Protein AF-A0A8I2FQH2-F1 (afdb_monomer)

Foldseek 3Di:
DDDDDPDDDDDDDDDDDPDPCLVVLLVVLVVVCVVCLVLLLVLLLVLLVVVPQQDDDDVCPVVSNVSSVVLSVVLVCVCPPPSRVLVVPDPPPDPVSVSSSVSSNVSSVVVCCVVQNDQCLCVLLVVVPPLSNLCCVVCVNNVDDLVVSVVVCCVPVVDPDDSVVSVVSNDRSRDPRPDDPPPPPDDDDPDPDDDDDDDDDDDDDDPPPDPPPDDDPVVVVVVVVLVVVVCVLLVVLLVPDDPLLNVLCCQQPPPDPPDDRDDLVVVCVVVVHDSVVSVVSVVVSVVSSQVSCVVVVHDPVSVD

Sequence (304 aa):
MKMDQKIITLTPGKVGGAKRKEGEETTVYREMINEHFALIERQCFRAVKRQLKGHSKLDTLVNIENEALELSNLVLDTLQRDNYHVLRQFKGNAKLSTYITTIVARQAVDMVRKKLGRSREKERAQKYGKTGMLIYERVIQQGRPVSDVFQELKSREGISESLEEFETITRKIKGKKNNPPSSLEVEANPVVKEGISLKVDGNEKEEVVIPDTHSDPQELLIEEQRKQRLGEVVGEAIAQLSGEERMILRMRFPADEEEKPRKVEQISKLLGISLKATYKRIDRLLKKCRRLLEHKGVNIDELL

Mean predicted aligned error: 20.84 Å

Solvent-accessible surface area (backbone atoms only — not comparable to full-atom values): 18595 Å² total; per-residue (Å²): 139,84,82,82,80,81,80,82,81,84,73,93,76,78,92,84,74,94,77,77,55,64,66,59,53,53,50,51,53,51,51,57,47,61,76,41,40,74,55,49,49,55,48,25,39,51,46,44,52,61,73,50,60,61,64,70,90,70,75,41,57,65,50,38,51,52,53,16,51,54,46,36,51,54,46,51,50,55,45,53,41,79,83,27,46,62,64,70,67,59,83,70,90,58,59,66,70,59,54,51,49,53,51,46,52,52,50,48,51,51,51,49,34,69,74,75,41,81,81,54,39,68,64,46,12,53,74,53,44,71,65,26,43,51,47,41,51,47,36,65,49,62,53,41,60,66,69,62,53,48,54,50,40,46,74,74,69,64,59,89,73,51,73,68,54,54,50,50,50,53,50,60,28,71,44,85,76,87,62,78,81,65,98,73,85,79,87,91,75,94,70,85,74,80,80,84,84,77,89,74,89,87,78,98,71,88,78,78,79,69,80,83,80,67,76,53,73,69,56,55,50,50,51,51,53,50,52,50,55,49,49,50,55,50,51,55,48,52,65,74,43,53,74,67,55,45,50,54,45,43,45,50,54,43,89,50,90,86,52,76,58,49,53,66,67,58,52,12,62,76,69,75,48,54,57,70,55,40,55,54,49,51,53,53,46,54,55,48,53,50,53,47,37,50,75,70,73,46,57,74,83,80,78,112

Structure (mmCIF, N/CA/C/O backbone):
data_AF-A0A8I2FQH2-F1
#
_entry.id   AF-A0A8I2FQH2-F1
#
loop_
_atom_site.group_PDB
_atom_site.id
_atom_site.type_symbol
_atom_site.label_atom_id
_atom_site.label_alt_id
_atom_site.label_comp_id
_atom_site.label_asym_id
_atom_site.label_entity_id
_atom_site.label_seq_id
_atom_site.pdbx_PDB_ins_code
_atom_site.Cartn_x
_atom_site.Cartn_y
_atom_site.Cartn_z
_atom_site.occupancy
_atom_site.B_iso_or_equiv
_atom_site.auth_seq_id
_atom_site.auth_comp_id
_atom_site.auth_asym_id
_atom_site.auth_atom_id
_atom_site.pdbx_PDB_model_num
ATOM 1 N N . MET A 1 1 ? 3.384 22.279 -31.388 1.00 37.22 1 MET A N 1
ATOM 2 C CA . MET A 1 1 ? 3.594 20.862 -31.757 1.00 37.22 1 MET A CA 1
ATOM 3 C C . MET A 1 1 ? 2.374 20.070 -31.317 1.00 37.22 1 MET A C 1
ATOM 5 O O . MET A 1 1 ? 2.206 19.841 -30.128 1.00 37.22 1 MET A O 1
ATOM 9 N N . LYS A 1 2 ? 1.459 19.782 -32.248 1.00 31.11 2 LYS A N 1
ATOM 10 C CA . LYS A 1 2 ? 0.246 18.994 -31.993 1.00 31.11 2 LYS A CA 1
ATOM 11 C C . LYS A 1 2 ? 0.607 17.522 -32.210 1.00 31.11 2 LYS A C 1
ATOM 13 O O . LYS A 1 2 ? 1.128 17.193 -33.266 1.00 31.11 2 LYS A O 1
ATOM 18 N N . MET A 1 3 ? 0.413 16.686 -31.192 1.00 33.62 3 MET A N 1
ATOM 19 C CA . MET A 1 3 ? 0.564 15.235 -31.313 1.00 33.62 3 MET A CA 1
ATOM 20 C C . MET A 1 3 ? -0.706 14.663 -31.941 1.00 33.62 3 MET A C 1
ATOM 22 O O . MET A 1 3 ? -1.789 14.781 -31.364 1.00 33.62 3 MET A O 1
ATOM 26 N N . ASP A 1 4 ? -0.548 14.066 -33.118 1.00 33.34 4 ASP A N 1
ATOM 27 C CA . ASP A 1 4 ? -1.578 13.317 -33.826 1.00 33.34 4 ASP A CA 1
ATOM 28 C C . ASP A 1 4 ? -1.997 12.085 -33.016 1.00 33.34 4 ASP A C 1
ATOM 30 O O . ASP A 1 4 ? -1.225 11.147 -32.815 1.00 33.34 4 ASP A O 1
ATOM 34 N N . GLN A 1 5 ? -3.246 12.079 -32.551 1.00 38.34 5 GLN A N 1
ATOM 35 C CA . GLN A 1 5 ? -3.886 10.886 -32.008 1.00 38.34 5 GLN A CA 1
ATOM 36 C C . GLN A 1 5 ? -4.425 10.060 -33.177 1.00 38.34 5 GLN A C 1
ATOM 38 O O . GLN A 1 5 ? -5.467 10.378 -33.751 1.00 38.34 5 GLN A O 1
ATOM 43 N N . LYS A 1 6 ? -3.705 8.992 -33.537 1.00 38.22 6 LYS A N 1
ATOM 44 C CA . LYS A 1 6 ? -4.179 7.963 -34.470 1.00 38.22 6 LYS A CA 1
ATOM 45 C C . LYS A 1 6 ? -5.379 7.245 -33.845 1.00 38.22 6 LYS A C 1
ATOM 47 O O . LYS A 1 6 ? -5.231 6.427 -32.942 1.00 38.22 6 LYS A O 1
ATOM 52 N N . ILE A 1 7 ? -6.577 7.566 -34.323 1.00 37.16 7 ILE A N 1
ATOM 53 C CA . ILE A 1 7 ? -7.807 6.838 -34.009 1.00 37.16 7 ILE A CA 1
ATOM 54 C C . ILE A 1 7 ? -7.751 5.510 -34.774 1.00 37.16 7 ILE A C 1
ATOM 56 O O . ILE A 1 7 ? -8.007 5.466 -35.976 1.00 37.16 7 ILE A O 1
ATOM 60 N N . ILE A 1 8 ? -7.384 4.425 -34.090 1.00 39.69 8 ILE A N 1
ATOM 61 C CA . ILE A 1 8 ? -7.496 3.066 -34.631 1.00 39.69 8 ILE A CA 1
ATOM 62 C C . ILE A 1 8 ? -8.968 2.658 -34.517 1.00 39.69 8 ILE A C 1
ATOM 64 O O . ILE A 1 8 ? -9.470 2.372 -33.432 1.00 39.69 8 ILE A O 1
ATOM 68 N N . THR A 1 9 ? -9.678 2.680 -35.643 1.00 36.97 9 THR A N 1
ATOM 69 C CA . THR A 1 9 ? -11.030 2.129 -35.763 1.00 36.97 9 THR A CA 1
ATOM 70 C C . THR A 1 9 ? -10.926 0.627 -36.034 1.00 36.97 9 THR A C 1
ATOM 72 O O . THR A 1 9 ? -10.491 0.203 -37.100 1.00 36.97 9 THR A O 1
ATOM 75 N N . LEU A 1 10 ? -11.309 -0.198 -35.058 1.00 41.84 10 LEU A N 1
ATOM 76 C CA . LEU A 1 10 ? -11.484 -1.639 -35.253 1.00 41.84 10 LEU A CA 1
ATOM 77 C C . LEU A 1 10 ? -12.918 -1.891 -35.729 1.00 41.84 10 LEU A C 1
ATOM 79 O O . LEU A 1 10 ? -13.876 -1.760 -34.969 1.00 41.84 10 LEU A O 1
ATOM 83 N N . THR A 1 11 ? -13.062 -2.213 -37.012 1.00 38.47 11 THR A N 1
ATOM 84 C CA . THR A 1 11 ? -14.311 -2.706 -37.603 1.00 38.47 11 THR A CA 1
ATOM 85 C C . THR A 1 11 ? -14.497 -4.195 -37.276 1.00 38.47 11 THR A C 1
ATOM 87 O O . THR A 1 11 ? -13.523 -4.950 -37.286 1.00 38.47 11 THR A O 1
ATOM 90 N N . PRO A 1 12 ? -15.728 -4.670 -36.999 1.00 42.81 12 PRO A N 1
ATOM 91 C CA . PRO A 1 12 ? -15.973 -6.082 -36.727 1.00 42.81 12 PRO A CA 1
ATOM 92 C C . PRO A 1 12 ? -16.051 -6.866 -38.048 1.00 42.81 12 PRO A C 1
ATOM 94 O O . PRO A 1 12 ? -17.093 -6.938 -38.697 1.00 42.81 12 PRO A O 1
ATOM 97 N N . GLY A 1 13 ? -14.921 -7.441 -38.464 1.00 37.59 13 GLY A N 1
ATOM 98 C CA . GLY A 1 13 ? -14.800 -8.296 -39.645 1.00 37.59 13 GLY A CA 1
ATOM 99 C C . GLY A 1 13 ? -14.977 -9.785 -39.328 1.00 37.59 13 GLY A C 1
ATOM 100 O O . GLY A 1 13 ? -14.145 -10.384 -38.659 1.00 37.59 13 GLY A O 1
ATOM 101 N N . LYS A 1 14 ? -16.079 -10.340 -39.843 1.00 38.97 14 LYS A N 1
ATOM 102 C CA . LYS A 1 14 ? -16.483 -11.749 -40.031 1.00 38.97 14 LYS A CA 1
ATOM 103 C C . LYS A 1 14 ? -15.464 -12.882 -39.759 1.00 38.97 14 LYS A C 1
ATOM 105 O O . LYS A 1 14 ? -14.342 -12.911 -40.254 1.00 38.97 14 LYS A O 1
ATOM 110 N N . VAL A 1 15 ? -16.012 -13.886 -39.073 1.00 54.38 15 VAL A N 1
ATOM 111 C CA . VAL A 1 15 ? -15.550 -15.248 -38.758 1.00 54.38 15 VAL A CA 1
ATOM 112 C C . VAL A 1 15 ? -14.876 -15.972 -39.938 1.00 54.38 15 VAL A C 1
ATOM 114 O O . VAL A 1 15 ? -15.470 -16.100 -41.006 1.00 54.38 15 VAL A O 1
ATOM 117 N N . GLY A 1 16 ? -13.674 -16.515 -39.706 1.00 41.94 16 GLY A N 1
ATOM 118 C CA . GLY A 1 16 ? -13.007 -17.484 -40.588 1.00 41.94 16 GLY A CA 1
ATOM 119 C C . GLY A 1 16 ? -11.479 -17.508 -40.430 1.00 41.94 16 GLY A C 1
ATOM 120 O O . GLY A 1 16 ? -10.808 -16.556 -40.821 1.00 41.94 16 GLY A O 1
ATOM 121 N N . GLY A 1 17 ? -10.923 -18.595 -39.871 1.00 37.16 17 GLY A N 1
ATOM 122 C CA . GLY A 1 17 ? -9.472 -18.869 -39.838 1.00 37.16 17 GLY A CA 1
ATOM 123 C C . GLY A 1 17 ? -8.841 -18.919 -38.439 1.00 37.16 17 GLY A C 1
ATOM 124 O O . GLY A 1 17 ? -7.980 -18.106 -38.108 1.00 37.16 17 GLY A O 1
ATOM 125 N N . ALA A 1 18 ? -9.271 -19.873 -37.609 1.00 49.53 18 ALA A N 1
ATOM 126 C CA . ALA A 1 18 ? -8.777 -20.089 -36.250 1.00 49.53 18 ALA A CA 1
ATOM 127 C C . ALA A 1 18 ? -7.421 -20.821 -36.256 1.00 49.53 18 ALA A C 1
ATOM 129 O O . ALA A 1 18 ? -7.371 -21.999 -36.599 1.00 49.53 18 ALA A O 1
ATOM 130 N N . LYS A 1 19 ? -6.341 -20.096 -35.921 1.00 46.78 19 LYS A N 1
ATOM 131 C CA . LYS A 1 19 ? -5.111 -20.539 -35.206 1.00 46.78 19 LYS A CA 1
ATOM 132 C C . LYS A 1 19 ? -3.873 -19.676 -35.492 1.00 46.78 19 LYS A C 1
ATOM 134 O O . LYS A 1 19 ? -2.926 -19.737 -34.723 1.00 46.78 19 LYS A O 1
ATOM 139 N N . ARG A 1 20 ? -3.868 -18.831 -36.535 1.00 41.94 20 ARG A N 1
ATOM 140 C CA . ARG A 1 20 ? -2.764 -17.867 -36.784 1.00 41.94 20 ARG A CA 1
ATOM 141 C C . ARG A 1 20 ? -3.003 -16.450 -36.239 1.00 41.94 20 ARG A C 1
ATOM 143 O O . ARG A 1 20 ? -2.044 -15.706 -36.115 1.00 41.94 20 ARG A O 1
ATOM 150 N N . LYS A 1 21 ? -4.239 -16.091 -35.868 1.00 53.84 21 LYS A N 1
ATOM 151 C CA . LYS A 1 21 ? -4.605 -14.729 -35.414 1.00 53.84 21 LYS A CA 1
ATOM 152 C C . LYS A 1 21 ? -4.511 -14.492 -33.899 1.00 53.84 21 LYS A C 1
ATOM 154 O O . LYS A 1 21 ? -4.428 -13.349 -33.469 1.00 53.84 21 LYS A O 1
ATOM 159 N N . GLU A 1 22 ? -4.487 -15.543 -33.078 1.00 54.00 22 GLU A N 1
ATOM 160 C CA . GLU A 1 22 ? -4.472 -15.389 -31.609 1.00 54.00 22 GLU A CA 1
ATOM 161 C C . GLU A 1 22 ? -3.140 -14.825 -31.080 1.00 54.00 22 GLU A C 1
ATOM 163 O O . GLU A 1 22 ? -3.127 -14.075 -30.102 1.00 54.00 22 GLU A O 1
ATOM 168 N N . GLY A 1 23 ? -2.022 -15.119 -31.752 1.00 59.16 23 GLY A N 1
ATOM 169 C CA . GLY A 1 23 ? -0.704 -14.586 -31.389 1.00 59.16 23 GLY A CA 1
ATOM 170 C C . GLY A 1 23 ? -0.573 -13.078 -31.627 1.00 59.16 23 GLY A C 1
ATOM 171 O O . GLY A 1 23 ? -0.028 -12.377 -30.783 1.00 59.16 23 GLY A O 1
ATOM 172 N N . GLU A 1 24 ? -1.126 -12.567 -32.729 1.00 60.94 24 GLU A N 1
ATOM 173 C CA . GLU A 1 24 ? -1.064 -11.138 -33.077 1.00 60.94 24 GLU A CA 1
ATOM 174 C C . GLU A 1 24 ? -2.038 -10.292 -32.238 1.00 60.94 24 GLU A C 1
ATOM 176 O O . GLU A 1 24 ? -1.709 -9.185 -31.809 1.00 60.94 24 GLU A O 1
ATOM 181 N N . GLU A 1 25 ? -3.229 -10.815 -31.927 1.00 65.75 25 GLU A N 1
ATOM 182 C CA . GLU A 1 25 ? -4.185 -10.106 -31.064 1.00 65.75 25 GLU A CA 1
ATOM 183 C C . GLU A 1 25 ? -3.659 -9.962 -29.628 1.00 65.75 25 GLU A C 1
ATOM 185 O O . GLU A 1 25 ? -3.792 -8.905 -29.012 1.00 65.75 25 GLU A O 1
ATOM 190 N N . THR A 1 26 ? -3.022 -11.005 -29.087 1.00 75.81 26 THR A N 1
ATOM 191 C CA . THR A 1 26 ? -2.452 -10.966 -27.729 1.00 75.81 26 THR A CA 1
ATOM 192 C C . THR A 1 26 ? -1.268 -10.005 -27.620 1.00 75.81 26 THR A C 1
ATOM 194 O O . THR A 1 26 ? -1.117 -9.357 -26.581 1.00 75.81 26 THR A O 1
ATOM 197 N N . THR A 1 27 ? -0.474 -9.831 -28.684 1.00 79.81 27 THR A N 1
ATOM 198 C CA . THR A 1 27 ? 0.581 -8.806 -28.724 1.00 79.81 27 THR A CA 1
ATOM 199 C C . THR A 1 27 ? 0.014 -7.390 -28.723 1.00 79.81 27 THR A C 1
ATOM 201 O O . THR A 1 27 ? 0.505 -6.558 -27.963 1.00 79.81 27 THR A O 1
ATOM 204 N N . VAL A 1 28 ? -1.077 -7.135 -29.455 1.00 83.56 28 VAL A N 1
ATOM 205 C CA . VAL A 1 28 ? -1.737 -5.816 -29.475 1.00 83.56 28 VAL A CA 1
ATOM 206 C C . VAL A 1 28 ? -2.270 -5.445 -28.088 1.00 83.56 28 VAL A C 1
ATOM 208 O O . VAL A 1 28 ? -2.006 -4.351 -27.597 1.00 83.56 28 VAL A O 1
ATOM 211 N N . TYR A 1 29 ? -2.957 -6.359 -27.393 1.00 83.25 29 TYR A N 1
ATOM 212 C CA . TYR A 1 29 ? -3.453 -6.074 -26.039 1.00 83.25 29 TYR A CA 1
ATOM 213 C C . TYR A 1 29 ? -2.327 -5.891 -25.017 1.00 83.25 29 TYR A C 1
ATOM 215 O O . TYR A 1 29 ? -2.440 -5.056 -24.117 1.00 83.25 29 TYR A O 1
ATOM 223 N N . ARG A 1 30 ? -1.222 -6.628 -25.163 1.00 84.44 30 ARG A N 1
ATOM 224 C CA . ARG A 1 30 ? -0.033 -6.453 -24.321 1.00 84.44 30 ARG A CA 1
ATOM 225 C C . ARG A 1 30 ? 0.590 -5.070 -24.514 1.00 84.44 30 ARG A C 1
ATOM 227 O O . ARG A 1 30 ? 0.913 -4.415 -23.526 1.00 84.44 30 ARG A O 1
ATOM 234 N N . GLU A 1 31 ? 0.715 -4.606 -25.754 1.00 84.50 31 GLU A N 1
ATOM 235 C CA . GLU A 1 31 ? 1.196 -3.254 -26.063 1.00 84.50 31 GLU A CA 1
ATOM 236 C C . GLU A 1 31 ? 0.262 -2.177 -25.501 1.00 84.50 31 GLU A C 1
ATOM 238 O O . GLU A 1 31 ? 0.733 -1.240 -24.856 1.00 84.50 31 GLU A O 1
ATOM 243 N N . MET A 1 32 ? -1.056 -2.360 -25.631 1.00 83.25 32 MET A N 1
ATOM 244 C CA . MET A 1 32 ? -2.055 -1.447 -25.059 1.00 83.25 32 MET A CA 1
ATOM 245 C C . MET A 1 32 ? -1.967 -1.355 -23.527 1.00 83.25 32 MET A C 1
ATOM 247 O O . MET A 1 32 ? -2.124 -0.273 -22.959 1.00 83.25 32 MET A O 1
ATOM 251 N N . ILE A 1 33 ? -1.708 -2.470 -22.835 1.00 85.44 33 ILE A N 1
ATOM 252 C CA . ILE A 1 33 ? -1.477 -2.454 -21.382 1.00 85.44 33 ILE A CA 1
ATOM 253 C C . ILE A 1 33 ? -0.179 -1.719 -21.056 1.00 85.44 33 ILE A C 1
ATOM 255 O O . ILE A 1 33 ? -0.178 -0.888 -20.152 1.00 85.44 33 ILE A O 1
ATOM 259 N N . ASN A 1 34 ? 0.901 -1.989 -21.791 1.00 85.38 34 ASN A N 1
ATOM 260 C CA . ASN A 1 34 ? 2.196 -1.347 -21.564 1.00 85.38 34 ASN A CA 1
ATOM 261 C C . ASN A 1 34 ? 2.118 0.176 -21.754 1.00 85.38 34 ASN A C 1
ATOM 263 O O . ASN A 1 34 ? 2.652 0.922 -20.934 1.00 85.38 34 ASN A O 1
ATOM 267 N N . GLU A 1 35 ? 1.392 0.652 -22.769 1.00 88.38 35 GLU A N 1
ATOM 268 C CA . GLU A 1 35 ? 1.157 2.084 -22.996 1.00 88.38 35 GLU A CA 1
ATOM 269 C C . GLU A 1 35 ? 0.408 2.738 -21.821 1.00 88.38 35 GLU A C 1
ATOM 271 O O . GLU A 1 35 ? 0.675 3.881 -21.436 1.00 88.38 35 GLU A O 1
ATOM 276 N N . HIS A 1 36 ? -0.521 2.006 -21.204 1.00 85.31 36 HIS A N 1
ATOM 277 C CA . HIS A 1 36 ? -1.337 2.497 -20.096 1.00 85.31 36 HIS A CA 1
ATOM 278 C C . HIS A 1 36 ? -0.837 2.091 -18.707 1.00 85.31 36 HIS A C 1
ATOM 280 O O . HIS A 1 36 ? -1.465 2.451 -17.709 1.00 85.31 36 HIS A O 1
ATOM 286 N N . PHE A 1 37 ? 0.317 1.432 -18.609 1.00 85.94 37 PHE A N 1
ATOM 287 C CA . PHE A 1 37 ? 0.863 0.928 -17.352 1.00 85.94 37 PHE A CA 1
ATOM 288 C C . PHE A 1 37 ? 1.067 2.048 -16.323 1.00 85.94 37 PHE A C 1
ATOM 290 O O . PHE A 1 37 ? 0.529 2.002 -15.217 1.00 85.94 37 PHE A O 1
ATOM 297 N N . ALA A 1 38 ? 1.717 3.140 -16.734 1.00 82.31 38 ALA A N 1
ATOM 298 C CA . ALA A 1 38 ? 1.932 4.306 -15.876 1.00 82.31 38 ALA A CA 1
ATOM 299 C C . ALA A 1 38 ? 0.619 4.984 -15.435 1.00 82.31 38 ALA A C 1
ATOM 301 O O . ALA A 1 38 ? 0.578 5.675 -14.414 1.00 82.31 38 ALA A O 1
ATOM 302 N N . LEU A 1 39 ? -0.464 4.832 -16.207 1.00 81.31 39 LEU A N 1
ATOM 303 C CA . LEU A 1 39 ? -1.786 5.307 -15.809 1.00 81.31 39 LEU A CA 1
ATOM 304 C C . LEU A 1 39 ? -2.380 4.390 -14.740 1.00 81.31 39 LEU A C 1
ATOM 306 O O . LEU A 1 39 ? -2.899 4.907 -13.752 1.00 81.31 39 LEU A O 1
ATOM 310 N N . ILE A 1 40 ? -2.281 3.071 -14.915 1.00 82.12 40 ILE A N 1
ATOM 311 C CA . ILE A 1 40 ? -2.766 2.071 -13.955 1.00 82.12 40 ILE A CA 1
ATOM 312 C C . ILE A 1 40 ? -2.121 2.305 -12.588 1.00 82.12 40 ILE A C 1
ATOM 314 O O . ILE A 1 40 ? -2.848 2.538 -11.626 1.00 82.12 40 ILE A O 1
ATOM 318 N N . GLU A 1 41 ? -0.790 2.389 -12.511 1.00 84.31 41 GLU A N 1
ATOM 319 C CA . GLU A 1 41 ? -0.072 2.619 -11.246 1.00 84.31 41 GLU A CA 1
ATOM 320 C C . GLU A 1 41 ? -0.538 3.894 -10.531 1.00 84.31 41 GLU A C 1
ATOM 322 O O . GLU A 1 41 ? -0.882 3.880 -9.345 1.00 84.31 41 GLU A O 1
ATOM 327 N N . ARG A 1 42 ? -0.634 5.012 -11.265 1.00 84.62 42 ARG A N 1
ATOM 328 C CA . ARG A 1 42 ? -1.105 6.285 -10.697 1.00 84.62 42 ARG A CA 1
ATOM 329 C C . ARG A 1 42 ? -2.545 6.194 -10.206 1.00 84.62 42 ARG A C 1
ATOM 331 O O . ARG A 1 42 ? -2.881 6.834 -9.206 1.00 84.62 42 ARG A O 1
ATOM 338 N N . GLN A 1 43 ? -3.413 5.473 -10.914 1.00 81.88 43 GLN A N 1
ATOM 339 C CA . GLN A 1 43 ? -4.809 5.321 -10.508 1.00 81.88 43 GLN A CA 1
ATOM 340 C C . GLN A 1 43 ? -4.950 4.382 -9.311 1.00 81.88 43 GLN A C 1
ATOM 342 O O . GLN A 1 43 ? -5.725 4.704 -8.413 1.00 81.88 43 GLN A O 1
ATOM 347 N N . CYS A 1 44 ? -4.168 3.303 -9.237 1.00 80.38 44 CYS A N 1
ATOM 348 C CA . CYS A 1 44 ? -4.115 2.413 -8.078 1.00 80.38 44 CYS A CA 1
ATOM 349 C C . CYS A 1 44 ? -3.680 3.182 -6.828 1.00 80.38 44 CYS A C 1
ATOM 351 O O . CYS A 1 44 ? -4.400 3.196 -5.830 1.00 80.38 44 CYS A O 1
ATOM 353 N N . PHE A 1 45 ? -2.588 3.947 -6.925 1.00 80.44 45 PHE A N 1
ATOM 354 C CA . PHE A 1 45 ? -2.113 4.797 -5.833 1.00 80.44 45 PHE A CA 1
ATOM 355 C C . PHE A 1 45 ? -3.173 5.815 -5.386 1.00 80.44 45 PHE A C 1
ATOM 357 O O . PHE A 1 45 ? -3.425 6.004 -4.195 1.00 80.44 45 PHE A O 1
ATOM 364 N N . ARG A 1 46 ? -3.852 6.471 -6.338 1.00 80.44 46 ARG A N 1
ATOM 365 C CA . ARG A 1 46 ? -4.938 7.418 -6.031 1.00 80.44 46 ARG A CA 1
ATOM 366 C C . ARG A 1 46 ? -6.146 6.739 -5.395 1.00 80.44 46 ARG A C 1
ATOM 368 O O . ARG A 1 46 ? -6.769 7.348 -4.528 1.00 80.44 46 ARG A O 1
ATOM 375 N N . ALA A 1 47 ? -6.502 5.538 -5.840 1.00 78.62 47 ALA A N 1
ATOM 376 C CA . ALA A 1 47 ? -7.628 4.784 -5.311 1.00 78.62 47 ALA A CA 1
ATOM 377 C C . ALA A 1 47 ? -7.358 4.370 -3.861 1.00 78.62 47 ALA A C 1
ATOM 379 O O . ALA A 1 47 ? -8.144 4.730 -2.990 1.00 78.62 47 ALA A O 1
ATOM 380 N N . VAL A 1 48 ? -6.211 3.747 -3.589 1.00 78.69 48 VAL A N 1
ATOM 381 C CA . VAL A 1 48 ? -5.772 3.354 -2.239 1.00 78.69 48 VAL A CA 1
ATOM 382 C C . VAL A 1 48 ? -5.686 4.567 -1.312 1.00 78.69 48 VAL A C 1
ATOM 384 O O . VAL A 1 48 ? -6.313 4.598 -0.255 1.00 78.69 48 VAL A O 1
ATOM 387 N N . LYS A 1 49 ? -5.044 5.653 -1.762 1.00 78.25 49 LYS A N 1
ATOM 388 C CA . LYS A 1 49 ? -4.964 6.899 -0.989 1.00 78.25 49 LYS A CA 1
ATOM 389 C C . LYS A 1 49 ? -6.336 7.493 -0.659 1.00 78.25 49 LYS A C 1
ATOM 391 O O . LYS A 1 49 ? -6.480 8.124 0.382 1.00 78.25 49 LYS A O 1
ATOM 396 N N . ARG A 1 50 ? -7.342 7.357 -1.534 1.00 75.19 50 ARG A N 1
ATOM 397 C CA . ARG A 1 50 ? -8.714 7.808 -1.232 1.00 75.19 50 ARG A CA 1
ATOM 398 C C . ARG A 1 50 ? -9.378 6.938 -0.172 1.00 75.19 50 ARG A C 1
ATOM 400 O O . ARG A 1 50 ? -10.109 7.495 0.635 1.00 75.19 50 ARG A O 1
ATOM 407 N N . GLN A 1 51 ? -9.133 5.630 -0.188 1.00 69.25 51 GLN A N 1
ATOM 408 C CA . GLN A 1 51 ? -9.712 4.694 0.778 1.00 69.25 51 GLN A CA 1
ATOM 409 C C . GLN A 1 51 ? -9.077 4.839 2.170 1.00 69.25 51 GLN A C 1
ATOM 411 O O . GLN A 1 51 ? -9.769 4.690 3.166 1.00 69.25 51 GLN A O 1
ATOM 416 N N . LEU A 1 52 ? -7.800 5.230 2.243 1.00 65.44 52 LEU A N 1
ATOM 417 C CA . LEU A 1 52 ? -7.065 5.446 3.498 1.00 65.44 52 LEU A CA 1
ATOM 418 C C . LEU A 1 52 ? -7.174 6.875 4.074 1.00 65.44 52 LEU A C 1
ATOM 420 O O . LEU A 1 52 ? -6.522 7.189 5.072 1.00 65.44 52 LEU A O 1
ATOM 424 N N . LYS A 1 53 ? -7.989 7.765 3.481 1.00 58.09 53 LYS A N 1
ATOM 425 C CA . LYS A 1 53 ? -8.295 9.089 4.061 1.00 58.09 53 LYS A CA 1
ATOM 426 C C . LYS A 1 53 ? -9.111 8.907 5.350 1.00 58.09 53 LYS A C 1
ATOM 428 O O . LYS A 1 53 ? -10.332 8.917 5.308 1.00 58.09 53 LYS A O 1
ATOM 433 N N . GLY A 1 54 ? -8.407 8.736 6.466 1.00 53.19 54 GLY A N 1
ATOM 434 C CA . GLY A 1 54 ? -8.967 8.498 7.801 1.00 53.19 54 GLY A CA 1
ATOM 435 C C . GLY A 1 54 ? -7.957 7.928 8.809 1.00 53.19 54 GLY A C 1
ATOM 436 O O . GLY A 1 54 ? -8.198 8.012 10.007 1.00 53.19 54 GLY A O 1
ATOM 437 N N . HIS A 1 55 ? -6.806 7.409 8.351 1.00 48.09 55 HIS A N 1
ATOM 438 C CA . HIS A 1 55 ? -5.784 6.791 9.209 1.00 48.09 55 HIS A CA 1
ATOM 439 C C . HIS A 1 55 ? -4.485 7.630 9.303 1.00 48.09 55 HIS A C 1
ATOM 441 O O . HIS A 1 55 ? -4.132 8.361 8.376 1.00 48.09 55 HIS A O 1
ATOM 447 N N . SER A 1 56 ? -3.820 7.558 10.466 1.00 44.69 56 SER A N 1
ATOM 448 C CA . SER A 1 56 ? -2.635 8.325 10.914 1.00 44.69 56 SER A CA 1
ATOM 449 C C . SER A 1 56 ? -1.482 8.414 9.894 1.00 44.69 56 SER A C 1
ATOM 451 O O . SER A 1 56 ? -1.307 7.523 9.072 1.00 44.69 56 SER A O 1
ATOM 453 N N . LYS A 1 57 ? -0.693 9.503 9.964 1.00 53.47 57 LYS A N 1
ATOM 454 C CA . LYS A 1 57 ? 0.094 10.143 8.880 1.00 53.47 57 LYS A CA 1
ATOM 455 C C . LYS A 1 57 ? 1.474 9.558 8.506 1.00 53.47 57 LYS A C 1
ATOM 457 O O . LYS A 1 57 ? 2.054 10.084 7.556 1.00 53.47 57 LYS A O 1
ATOM 462 N N . LEU A 1 58 ? 2.036 8.562 9.201 1.00 45.38 58 LEU A N 1
ATOM 463 C CA . LEU A 1 58 ? 3.408 8.083 8.908 1.00 45.38 58 LEU A CA 1
ATOM 464 C C . LEU A 1 58 ? 3.510 6.597 8.528 1.00 45.38 58 LEU A C 1
ATOM 466 O O . LEU A 1 58 ? 4.143 6.315 7.512 1.00 45.38 58 LEU A O 1
ATOM 470 N N . ASP A 1 59 ? 2.788 5.691 9.194 1.00 48.03 59 ASP A N 1
ATOM 471 C CA . ASP A 1 59 ? 2.633 4.291 8.736 1.00 48.03 59 ASP A CA 1
ATOM 472 C C . ASP A 1 59 ? 1.804 4.160 7.457 1.00 48.03 59 ASP A C 1
ATOM 474 O O . ASP A 1 59 ? 1.754 3.112 6.815 1.00 48.03 59 ASP A O 1
ATOM 478 N N . THR A 1 60 ? 1.150 5.242 7.040 1.00 60.19 60 THR A N 1
ATOM 479 C CA . THR A 1 60 ? 0.310 5.253 5.850 1.00 60.19 60 THR A CA 1
ATOM 480 C C . THR A 1 60 ? 1.114 5.159 4.566 1.00 60.19 60 THR A C 1
ATOM 482 O O . THR A 1 60 ? 0.592 4.603 3.619 1.00 60.19 60 THR A O 1
ATOM 485 N N . LEU A 1 61 ? 2.334 5.701 4.453 1.00 61.88 61 LEU A N 1
ATOM 486 C CA . LEU A 1 61 ? 2.946 5.834 3.120 1.00 61.88 61 LEU A CA 1
ATOM 487 C C . LEU A 1 61 ? 3.454 4.497 2.564 1.00 61.88 61 LEU A C 1
ATOM 489 O O . LEU A 1 61 ? 3.133 4.164 1.428 1.00 61.88 61 LEU A O 1
ATOM 493 N N . VAL A 1 62 ? 4.177 3.723 3.379 1.00 63.94 62 VAL A N 1
ATOM 494 C CA . VAL A 1 62 ? 4.659 2.383 3.001 1.00 63.94 62 VAL A CA 1
ATOM 495 C C . VAL A 1 62 ? 3.477 1.433 2.808 1.00 63.94 62 VAL A C 1
ATOM 497 O O . VAL A 1 62 ? 3.436 0.701 1.824 1.00 63.94 62 VAL A O 1
ATOM 500 N N . ASN A 1 63 ? 2.456 1.518 3.666 1.00 72.75 63 ASN A N 1
ATOM 501 C CA . ASN A 1 63 ? 1.231 0.741 3.489 1.00 72.75 63 ASN A CA 1
ATOM 502 C C . ASN A 1 63 ? 0.445 1.158 2.235 1.00 72.75 63 ASN A C 1
ATOM 504 O O . ASN A 1 63 ? -0.025 0.293 1.506 1.00 72.75 63 ASN A O 1
ATOM 508 N N . ILE A 1 64 ? 0.364 2.456 1.914 1.00 76.69 64 ILE A N 1
ATOM 509 C CA . ILE A 1 64 ? -0.253 2.947 0.669 1.00 76.69 64 ILE A CA 1
ATOM 510 C C . ILE A 1 64 ? 0.509 2.415 -0.545 1.00 76.69 64 ILE A C 1
ATOM 512 O O . ILE A 1 64 ? -0.122 2.023 -1.522 1.00 76.69 64 ILE A O 1
ATOM 516 N N . GLU A 1 65 ? 1.842 2.435 -0.519 1.00 79.31 65 GLU A N 1
ATOM 517 C CA . GLU A 1 65 ? 2.666 1.935 -1.622 1.00 79.31 65 GLU A CA 1
ATOM 518 C C . GLU A 1 65 ? 2.493 0.424 -1.801 1.00 79.31 65 GLU A C 1
ATOM 520 O O . GLU A 1 65 ? 2.203 -0.020 -2.911 1.00 79.31 65 GLU A O 1
ATOM 525 N N . ASN A 1 66 ? 2.557 -0.349 -0.715 1.00 82.00 66 ASN A N 1
ATOM 526 C CA . ASN A 1 66 ? 2.352 -1.796 -0.743 1.00 82.00 66 ASN A CA 1
ATOM 527 C C . ASN A 1 66 ? 0.943 -2.165 -1.231 1.00 82.00 66 ASN A C 1
ATOM 529 O O . ASN A 1 66 ? 0.795 -2.988 -2.133 1.00 82.00 66 ASN A O 1
ATOM 533 N N . GLU A 1 67 ? -0.098 -1.510 -0.712 1.00 81.38 67 GLU A N 1
ATOM 534 C CA . GLU A 1 67 ? -1.476 -1.731 -1.160 1.00 81.38 67 GLU A CA 1
ATOM 535 C C . GLU A 1 67 ? -1.699 -1.286 -2.611 1.00 81.38 67 GLU A C 1
ATOM 537 O O . GLU A 1 67 ? -2.470 -1.908 -3.343 1.00 81.38 67 GLU A O 1
ATOM 542 N N . ALA A 1 68 ? -1.034 -0.217 -3.058 1.00 85.00 68 ALA A N 1
ATOM 543 C CA . ALA A 1 68 ? -1.111 0.227 -4.445 1.00 85.00 68 ALA A CA 1
ATOM 544 C C . ALA A 1 68 ? -0.431 -0.764 -5.399 1.00 85.00 68 ALA A C 1
ATOM 546 O O . ALA A 1 68 ? -0.951 -0.983 -6.495 1.00 85.00 68 ALA A O 1
ATOM 547 N N . LEU A 1 69 ? 0.687 -1.372 -4.987 1.00 86.56 69 LEU A N 1
ATOM 548 C CA . LEU A 1 69 ? 1.366 -2.431 -5.736 1.00 86.56 69 LEU A CA 1
ATOM 549 C C . LEU A 1 69 ? 0.508 -3.696 -5.810 1.00 86.56 69 LEU A C 1
ATOM 551 O O . LEU A 1 69 ? 0.316 -4.236 -6.899 1.00 86.56 69 LEU A O 1
ATOM 555 N N . GLU A 1 70 ? -0.077 -4.121 -4.689 1.00 87.31 70 GLU A N 1
ATOM 556 C CA . GLU A 1 70 ? -1.004 -5.257 -4.650 1.00 87.31 70 GLU A CA 1
ATOM 557 C C . GLU A 1 70 ? -2.205 -5.021 -5.579 1.00 87.31 70 GLU A C 1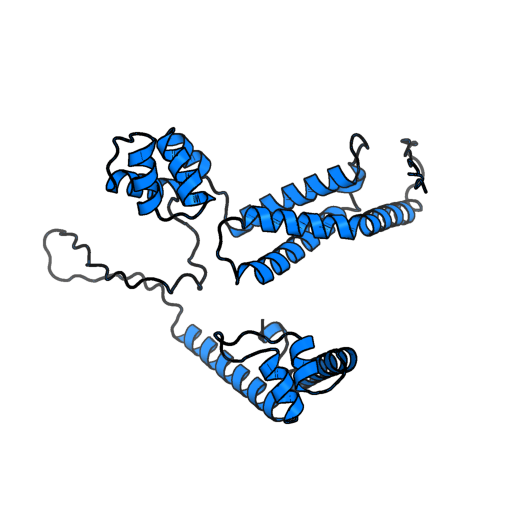
ATOM 559 O O . GLU A 1 70 ? -2.539 -5.869 -6.410 1.00 87.31 70 GLU A O 1
ATOM 564 N N . LEU A 1 71 ? -2.809 -3.829 -5.515 1.00 86.31 71 LEU A N 1
ATOM 565 C CA . LEU A 1 71 ? -3.903 -3.449 -6.403 1.00 86.31 71 LEU A CA 1
ATOM 566 C C . LEU A 1 71 ? -3.470 -3.415 -7.875 1.00 86.31 71 LEU A C 1
ATOM 568 O O . LEU A 1 71 ? -4.232 -3.841 -8.741 1.00 86.31 71 LEU A O 1
ATOM 572 N N . SER A 1 72 ? -2.266 -2.919 -8.170 1.00 87.62 72 SER A N 1
ATOM 573 C CA . SER A 1 72 ? -1.714 -2.902 -9.529 1.00 87.62 72 SER A CA 1
ATOM 574 C C . SER A 1 72 ? -1.595 -4.317 -10.092 1.00 87.62 72 SER A C 1
ATOM 576 O O . SER A 1 72 ? -2.132 -4.589 -11.166 1.00 87.62 72 SER A O 1
ATOM 578 N N . ASN A 1 73 ? -1.004 -5.240 -9.329 1.00 88.19 73 ASN A N 1
ATOM 579 C CA . ASN A 1 73 ? -0.878 -6.645 -9.719 1.00 88.19 73 ASN A CA 1
ATOM 580 C C . ASN A 1 73 ? -2.253 -7.284 -9.952 1.00 88.19 73 ASN A C 1
ATOM 582 O O . ASN A 1 73 ? -2.483 -7.888 -10.995 1.00 88.19 73 ASN A O 1
ATOM 586 N N . LEU A 1 74 ? -3.218 -7.051 -9.055 1.00 88.12 74 LEU A N 1
ATOM 587 C CA . LEU A 1 74 ? -4.587 -7.550 -9.219 1.00 88.12 74 LEU A CA 1
ATOM 588 C C . LEU A 1 74 ? -5.265 -7.024 -10.489 1.00 88.12 74 LEU A C 1
ATOM 590 O O . LEU A 1 74 ? -5.998 -7.762 -11.153 1.00 88.12 74 LEU A O 1
ATOM 594 N N . VAL A 1 75 ? -5.065 -5.748 -10.820 1.00 87.50 75 VAL A N 1
ATOM 595 C CA . VAL A 1 75 ? -5.614 -5.154 -12.043 1.00 87.50 75 VAL A CA 1
ATOM 596 C C . VAL A 1 75 ? -4.945 -5.765 -13.270 1.00 87.50 75 VAL A C 1
ATOM 598 O O . VAL A 1 75 ? -5.655 -6.146 -14.197 1.00 87.50 75 VAL A O 1
ATOM 601 N N . LEU A 1 76 ? -3.619 -5.911 -13.274 1.00 87.94 76 LEU A N 1
ATOM 602 C CA . LEU A 1 76 ? -2.879 -6.520 -14.382 1.00 87.94 76 LEU A CA 1
ATOM 603 C C . LEU A 1 76 ? -3.294 -7.973 -14.606 1.00 87.94 76 LEU A C 1
ATOM 605 O O . LEU A 1 76 ? -3.605 -8.333 -15.740 1.00 87.94 76 LEU A O 1
ATOM 609 N N . ASP A 1 77 ? -3.413 -8.763 -13.541 1.00 87.38 77 ASP A N 1
ATOM 610 C CA . ASP A 1 77 ? -3.933 -10.127 -13.612 1.00 87.38 77 ASP A CA 1
ATOM 611 C C . ASP A 1 77 ? -5.338 -10.135 -14.208 1.00 87.38 77 ASP A C 1
ATOM 613 O O . ASP A 1 77 ? -5.640 -10.913 -15.105 1.00 87.38 77 ASP A O 1
ATOM 617 N N . THR A 1 78 ? -6.211 -9.235 -13.756 1.00 86.38 78 THR A N 1
ATOM 618 C CA . THR A 1 78 ? -7.590 -9.152 -14.259 1.00 86.38 78 THR A CA 1
ATOM 619 C C . THR A 1 78 ? -7.644 -8.756 -15.734 1.00 86.38 78 THR A C 1
ATOM 621 O O . THR A 1 78 ? -8.505 -9.241 -16.465 1.00 86.38 78 THR A O 1
ATOM 624 N N . LEU A 1 79 ? -6.728 -7.898 -16.184 1.00 85.75 79 LEU A N 1
ATOM 625 C CA . LEU A 1 79 ? -6.616 -7.513 -17.587 1.00 85.75 79 LEU A CA 1
ATOM 626 C C . LEU A 1 79 ? -6.029 -8.631 -18.453 1.00 85.75 79 LEU A C 1
ATOM 628 O O . LEU A 1 79 ? -6.396 -8.706 -19.618 1.00 85.75 79 LEU A O 1
ATOM 632 N N . GLN A 1 80 ? -5.144 -9.475 -17.915 1.00 87.12 80 GLN A N 1
ATOM 633 C CA . GLN A 1 80 ? -4.498 -10.577 -18.643 1.00 87.12 80 GLN A CA 1
ATOM 634 C C . GLN A 1 80 ? -5.295 -11.889 -18.613 1.00 87.12 80 GLN A C 1
ATOM 636 O O . GLN A 1 80 ? -5.142 -12.712 -19.518 1.00 87.12 80 GLN A O 1
ATOM 641 N N . ARG A 1 81 ? -6.159 -12.085 -17.608 1.00 84.12 81 ARG A N 1
ATOM 642 C CA . ARG A 1 81 ? -7.027 -13.264 -17.468 1.00 84.12 81 ARG A CA 1
ATOM 643 C C . ARG A 1 81 ? -7.844 -13.531 -18.732 1.00 84.12 81 ARG A C 1
ATOM 645 O O . ARG A 1 81 ? -8.255 -12.608 -19.441 1.00 84.12 81 ARG A O 1
ATOM 652 N N . ASP A 1 82 ? -8.081 -14.818 -18.979 1.00 79.00 82 ASP A N 1
ATOM 653 C CA . ASP A 1 82 ? -8.907 -15.339 -20.071 1.00 79.00 82 ASP A CA 1
ATOM 654 C C . ASP A 1 82 ? -8.603 -14.675 -21.427 1.00 79.00 82 ASP A C 1
ATOM 656 O O . ASP A 1 82 ? -9.498 -14.190 -22.119 1.00 79.00 82 ASP A O 1
ATOM 660 N N . ASN A 1 83 ? -7.319 -14.606 -21.804 1.00 79.31 83 ASN A N 1
ATOM 661 C CA . ASN A 1 83 ? -6.855 -14.014 -23.067 1.00 79.31 83 ASN A CA 1
ATOM 662 C C . ASN A 1 83 ? -7.336 -12.569 -23.289 1.00 79.31 83 ASN A C 1
ATOM 664 O O . ASN A 1 83 ? -7.829 -12.216 -24.369 1.00 79.31 83 ASN A O 1
ATOM 668 N N . TYR A 1 84 ? -7.168 -11.721 -22.273 1.00 83.19 84 TYR A N 1
ATOM 669 C CA . TYR A 1 84 ? -7.561 -10.311 -22.305 1.00 83.19 84 TYR A CA 1
ATOM 670 C C . TYR A 1 84 ? -9.068 -10.090 -22.492 1.00 83.19 84 TYR A C 1
ATOM 672 O O . TYR A 1 84 ? -9.490 -9.093 -23.083 1.00 83.19 84 TYR A O 1
ATOM 680 N N . HIS A 1 85 ? -9.902 -10.999 -21.976 1.00 83.25 85 HIS A N 1
ATOM 681 C CA . HIS A 1 85 ? -11.359 -10.954 -22.131 1.00 83.25 85 HIS A CA 1
ATOM 682 C C . HIS A 1 85 ? -11.966 -9.591 -21.753 1.00 83.25 85 HIS A C 1
ATOM 684 O O . HIS A 1 85 ? -12.811 -9.066 -22.478 1.00 83.25 85 HIS A O 1
ATOM 690 N N . VAL A 1 86 ? -11.486 -8.961 -20.676 1.00 83.31 86 VAL A N 1
ATOM 691 C CA . VAL A 1 86 ? -11.957 -7.634 -20.240 1.00 83.31 86 VAL A CA 1
ATOM 692 C C . VAL A 1 86 ? -11.655 -6.549 -21.281 1.00 83.31 86 VAL A C 1
ATOM 694 O O . VAL A 1 86 ? -12.508 -5.713 -21.568 1.00 83.31 86 VAL A O 1
ATOM 697 N N . LEU A 1 87 ? -10.472 -6.576 -21.901 1.00 82.69 87 LEU A N 1
ATOM 698 C CA . LEU A 1 87 ? -10.116 -5.629 -22.963 1.00 82.69 87 LEU A CA 1
ATOM 699 C C . LEU A 1 87 ? -10.866 -5.924 -24.268 1.00 82.69 87 LEU A C 1
ATOM 701 O O . LEU A 1 87 ? -11.239 -4.990 -24.972 1.00 82.69 87 LEU A O 1
ATOM 705 N N . ARG A 1 88 ? -11.167 -7.195 -24.565 1.00 82.69 88 ARG A N 1
ATOM 706 C CA . ARG A 1 88 ? -11.996 -7.588 -25.720 1.00 82.69 88 ARG A CA 1
ATOM 707 C C . ARG A 1 88 ? -13.442 -7.096 -25.602 1.00 82.69 88 ARG A C 1
ATOM 709 O O . ARG A 1 88 ? -14.080 -6.822 -26.614 1.00 82.69 88 ARG A O 1
ATOM 716 N N . GLN A 1 89 ? -13.966 -6.959 -24.383 1.00 82.00 89 GLN A N 1
ATOM 717 C CA . GLN A 1 89 ? -15.317 -6.438 -24.136 1.00 82.00 89 GLN A CA 1
ATOM 718 C C . GLN A 1 89 ? -15.440 -4.915 -24.299 1.00 82.00 89 GLN A C 1
ATOM 720 O O . GLN A 1 89 ? -16.551 -4.374 -24.259 1.00 82.00 89 GLN A O 1
ATOM 725 N N . PHE A 1 90 ? -14.329 -4.200 -24.474 1.00 82.62 90 PHE A N 1
ATOM 726 C CA . PHE A 1 90 ? -14.339 -2.755 -24.639 1.00 82.62 90 PHE A CA 1
ATOM 727 C C . PHE A 1 90 ? -14.930 -2.351 -26.001 1.00 82.62 90 PHE A C 1
ATOM 729 O O . PHE A 1 90 ? -14.338 -2.567 -27.053 1.00 82.62 90 PHE A O 1
ATOM 736 N N . LYS A 1 91 ? -16.108 -1.713 -25.977 1.00 79.44 91 LYS A N 1
ATOM 737 C CA . LYS A 1 91 ? -16.872 -1.325 -27.180 1.00 79.44 91 LYS A CA 1
ATOM 738 C C . LYS A 1 91 ? -16.507 0.049 -27.770 1.00 79.44 91 LYS A C 1
ATOM 740 O O . LYS A 1 91 ? -17.189 0.508 -28.675 1.00 79.44 91 LYS A O 1
ATOM 745 N N . GLY A 1 92 ? -15.500 0.747 -27.235 1.00 80.81 92 GLY A N 1
ATOM 746 C CA . GLY A 1 92 ? -15.058 2.052 -27.760 1.00 80.81 92 GLY A CA 1
ATOM 747 C C . GLY A 1 92 ? -15.946 3.265 -27.430 1.00 80.81 92 GLY A C 1
ATOM 748 O O . GLY A 1 92 ? -15.637 4.372 -27.852 1.00 80.81 92 GLY A O 1
ATOM 749 N N . ASN A 1 93 ? -17.010 3.104 -26.635 1.00 75.31 93 ASN A N 1
ATOM 750 C CA . ASN A 1 93 ? -17.929 4.200 -26.265 1.00 75.31 93 ASN A CA 1
ATOM 751 C C . ASN A 1 93 ? -17.315 5.258 -25.322 1.00 75.31 93 ASN A C 1
ATOM 753 O O . ASN A 1 93 ? -17.940 6.271 -25.022 1.00 75.31 93 ASN A O 1
ATOM 757 N N . ALA A 1 94 ? -16.113 5.011 -24.808 1.00 80.31 94 ALA A N 1
ATOM 758 C CA . ALA A 1 94 ? -15.354 5.916 -23.953 1.00 80.31 94 ALA A CA 1
ATOM 759 C C . ALA A 1 94 ? -13.867 5.797 -24.301 1.00 80.31 94 ALA A C 1
ATOM 761 O O . ALA A 1 94 ? -13.474 4.879 -25.012 1.00 80.31 94 ALA A O 1
ATOM 762 N N . LYS A 1 95 ? -13.014 6.681 -23.775 1.00 82.38 95 LYS A N 1
ATOM 763 C CA . LYS A 1 95 ? -11.559 6.503 -23.897 1.00 82.38 95 LYS A CA 1
ATOM 764 C C . LYS A 1 95 ? -11.123 5.257 -23.119 1.00 82.38 95 LYS A C 1
ATOM 766 O O . LYS A 1 95 ? -11.616 5.017 -22.015 1.00 82.38 95 LYS A O 1
ATOM 771 N N . LEU A 1 96 ? -10.160 4.504 -23.652 1.00 78.44 96 LEU A N 1
ATOM 772 C CA . LEU A 1 96 ? -9.625 3.305 -22.995 1.00 78.44 96 LEU A CA 1
ATOM 773 C C . LEU A 1 96 ? -9.086 3.608 -21.589 1.00 78.44 96 LEU A C 1
ATOM 775 O O . LEU A 1 96 ? -9.337 2.862 -20.650 1.00 78.44 96 LEU A O 1
ATOM 779 N N . SER A 1 97 ? -8.447 4.764 -21.409 1.00 78.81 97 SER A N 1
ATOM 780 C CA . SER A 1 97 ? -8.002 5.254 -20.100 1.00 78.81 97 SER A CA 1
ATOM 781 C C . SER A 1 97 ? -9.141 5.385 -19.082 1.00 78.81 97 SER A C 1
ATOM 783 O O . SER A 1 97 ? -8.975 5.035 -17.912 1.00 78.81 97 SER A O 1
ATOM 785 N N . THR A 1 98 ? -10.316 5.853 -19.511 1.00 80.75 98 THR A N 1
ATOM 786 C CA . THR A 1 98 ? -11.520 5.934 -18.674 1.00 80.75 98 THR A CA 1
ATOM 787 C C . THR A 1 98 ? -12.016 4.540 -18.309 1.00 80.75 98 THR A C 1
ATOM 789 O O . THR A 1 98 ? -12.325 4.298 -17.146 1.00 80.75 98 THR A O 1
ATOM 792 N N . TYR A 1 99 ? -12.029 3.617 -19.270 1.00 80.88 99 TYR A N 1
ATOM 793 C CA . TYR A 1 99 ? -12.424 2.227 -19.043 1.00 80.88 99 TYR A CA 1
ATOM 794 C C . TYR A 1 99 ? -11.483 1.497 -18.071 1.00 80.88 99 TYR A C 1
ATOM 796 O O . TYR A 1 99 ? -11.929 0.866 -17.120 1.00 80.88 99 TYR A O 1
ATOM 804 N N . ILE A 1 100 ? -10.169 1.662 -18.220 1.00 81.69 100 ILE A N 1
ATOM 805 C CA . ILE A 1 100 ? -9.185 1.108 -17.280 1.00 81.69 100 ILE A CA 1
ATOM 806 C C . ILE A 1 100 ? -9.366 1.718 -15.883 1.00 81.69 100 ILE A C 1
ATOM 808 O O . ILE A 1 100 ? -9.314 1.011 -14.879 1.00 81.69 100 ILE A O 1
ATOM 812 N N . THR A 1 101 ? -9.647 3.022 -15.796 1.00 79.69 101 THR A N 1
ATOM 813 C CA . THR A 1 101 ? -9.870 3.696 -14.507 1.00 79.69 101 THR A CA 1
ATOM 814 C C . THR A 1 101 ? -11.086 3.130 -13.764 1.00 79.69 101 THR A C 1
ATOM 816 O O . THR A 1 101 ? -11.037 3.001 -12.540 1.00 79.69 101 THR A O 1
ATOM 819 N N . THR A 1 102 ? -12.170 2.766 -14.462 1.00 82.25 102 THR A N 1
ATOM 820 C CA . THR A 1 102 ? -13.340 2.152 -13.808 1.00 82.25 102 THR A CA 1
ATOM 821 C C . THR A 1 102 ? -13.033 0.743 -13.307 1.00 82.25 102 THR A C 1
ATOM 823 O O . THR A 1 102 ? -13.468 0.395 -12.208 1.00 82.25 102 THR A O 1
ATOM 826 N N . ILE A 1 103 ? -12.235 -0.033 -14.050 1.00 84.50 103 ILE A N 1
ATOM 827 C CA . ILE A 1 103 ? -11.749 -1.352 -13.614 1.00 84.50 103 ILE A CA 1
ATOM 828 C C . ILE A 1 103 ? -10.910 -1.214 -12.341 1.00 84.50 103 ILE A C 1
ATOM 830 O O . ILE A 1 103 ? -11.210 -1.870 -11.344 1.00 84.50 103 ILE A O 1
ATOM 834 N N . VAL A 1 104 ? -9.924 -0.309 -12.336 1.00 80.19 104 VAL A N 1
ATOM 835 C CA . VAL A 1 104 ? -9.078 -0.027 -11.162 1.00 80.19 104 VAL A CA 1
ATOM 836 C C . VAL A 1 104 ? -9.929 0.368 -9.954 1.00 80.19 104 VAL A C 1
ATOM 838 O O . VAL A 1 104 ? -9.741 -0.161 -8.862 1.00 80.19 104 VAL A O 1
ATOM 841 N N . ALA A 1 105 ? -10.898 1.271 -10.135 1.00 77.88 105 ALA A N 1
ATOM 842 C CA . ALA A 1 105 ? -11.763 1.723 -9.048 1.00 77.88 105 ALA A CA 1
ATOM 843 C C . ALA A 1 105 ? -12.612 0.584 -8.460 1.00 77.88 105 ALA A C 1
ATOM 845 O O . ALA A 1 105 ? -12.734 0.482 -7.240 1.00 77.88 105 ALA A O 1
ATOM 846 N N . ARG A 1 106 ? -13.175 -0.282 -9.312 1.00 82.44 106 ARG A N 1
ATOM 847 C CA . ARG A 1 106 ? -13.944 -1.454 -8.872 1.00 82.44 106 ARG A CA 1
ATOM 848 C C . ARG A 1 106 ? -13.060 -2.436 -8.105 1.00 82.44 106 ARG A C 1
ATOM 850 O O . ARG A 1 106 ? -13.430 -2.840 -7.006 1.00 82.44 106 ARG A O 1
ATOM 857 N N . GLN A 1 107 ? -11.881 -2.745 -8.641 1.00 84.88 107 GLN A N 1
ATOM 858 C CA . GLN A 1 107 ? -10.942 -3.670 -8.012 1.00 84.88 107 GLN A CA 1
ATOM 859 C C . GLN A 1 107 ? -10.446 -3.147 -6.659 1.00 84.88 107 GLN A C 1
ATOM 861 O O . GLN A 1 107 ? -10.346 -3.914 -5.706 1.00 84.88 107 GLN A O 1
ATOM 866 N N . ALA A 1 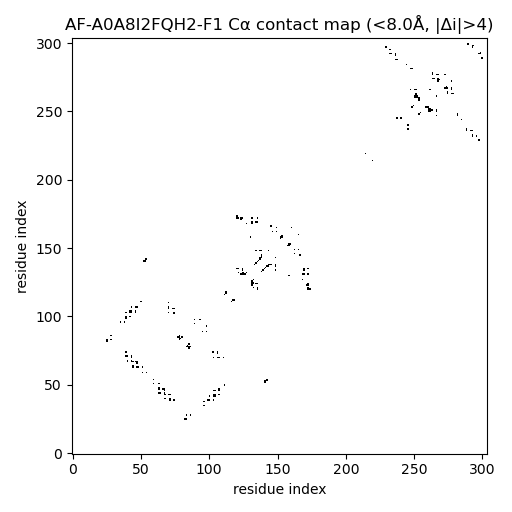108 ? -10.212 -1.836 -6.539 1.00 77.81 108 ALA A N 1
ATOM 867 C CA . ALA A 1 108 ? -9.830 -1.205 -5.278 1.00 77.81 108 ALA A CA 1
ATOM 868 C C . ALA A 1 108 ? -10.914 -1.378 -4.207 1.00 77.81 108 ALA A C 1
ATOM 870 O O . ALA A 1 108 ? -10.618 -1.723 -3.066 1.00 77.81 108 ALA A O 1
ATOM 871 N N . VAL A 1 109 ? -12.181 -1.173 -4.577 1.00 77.81 109 VAL A N 1
ATOM 872 C CA . VAL A 1 109 ? -13.317 -1.369 -3.668 1.00 77.81 109 VAL A CA 1
ATOM 873 C C . VAL A 1 109 ? -13.433 -2.833 -3.243 1.00 77.81 109 VAL A C 1
ATOM 875 O O . VAL A 1 109 ? -13.666 -3.108 -2.067 1.00 77.81 109 VAL A O 1
ATOM 878 N N . ASP A 1 110 ? -13.264 -3.773 -4.170 1.00 81.50 110 ASP A N 1
ATOM 879 C CA . ASP A 1 110 ? -13.365 -5.199 -3.863 1.00 81.50 110 ASP A CA 1
ATOM 880 C C . ASP A 1 110 ? -12.193 -5.691 -2.995 1.00 81.50 110 ASP A C 1
ATOM 882 O O . ASP A 1 110 ? -12.415 -6.465 -2.063 1.00 81.50 110 ASP A O 1
ATOM 886 N N . MET A 1 111 ? -10.978 -5.171 -3.203 1.00 79.75 111 MET A N 1
ATOM 887 C CA . MET A 1 111 ? -9.817 -5.419 -2.338 1.00 79.75 111 MET A CA 1
ATOM 888 C C . MET A 1 111 ? -10.073 -4.944 -0.902 1.00 79.75 111 MET A C 1
ATOM 890 O O . MET A 1 111 ? -9.901 -5.711 0.045 1.00 79.75 111 MET A O 1
ATOM 894 N N . VAL A 1 112 ? -10.569 -3.713 -0.735 1.00 71.25 112 VAL A N 1
ATOM 895 C CA . VAL A 1 112 ? -10.931 -3.168 0.584 1.00 71.25 112 VAL A CA 1
ATOM 896 C C . VAL A 1 112 ? -12.033 -4.001 1.238 1.00 71.25 112 VAL A C 1
ATOM 898 O O . VAL A 1 112 ? -11.935 -4.331 2.416 1.00 71.25 112 VAL A O 1
ATOM 901 N N . ARG A 1 113 ? -13.053 -4.419 0.479 1.00 73.94 113 ARG A N 1
ATOM 902 C CA . ARG A 1 113 ? -14.123 -5.295 0.987 1.00 73.94 113 ARG A CA 1
ATOM 903 C C . ARG A 1 113 ? -13.622 -6.671 1.409 1.00 73.94 113 ARG A C 1
ATOM 905 O O . ARG A 1 113 ? -14.201 -7.252 2.320 1.00 73.94 113 ARG A O 1
ATOM 912 N N . LYS A 1 114 ? -12.599 -7.209 0.742 1.00 75.56 114 LYS A N 1
ATOM 913 C CA . LYS A 1 114 ? -11.996 -8.498 1.100 1.00 75.56 114 LYS A CA 1
ATOM 914 C C . LYS A 1 114 ? -11.210 -8.395 2.409 1.00 75.56 114 LYS A C 1
ATOM 916 O O . LYS A 1 114 ? -11.302 -9.305 3.221 1.00 75.56 114 LYS A O 1
ATOM 921 N N . LYS A 1 115 ? -10.489 -7.287 2.622 1.00 66.94 115 LYS A N 1
ATOM 922 C CA . LYS A 1 115 ? -9.673 -7.055 3.827 1.00 66.94 115 LYS A CA 1
ATOM 923 C C . LYS A 1 115 ? -10.496 -6.610 5.041 1.00 66.94 115 LYS A C 1
ATOM 925 O O . LYS A 1 115 ? -10.349 -7.158 6.124 1.00 66.94 115 LYS A O 1
ATOM 930 N N . LEU A 1 116 ? -11.371 -5.621 4.864 1.00 63.25 116 LEU A N 1
ATOM 931 C CA . LEU A 1 116 ? -12.116 -4.974 5.955 1.00 63.25 116 LEU A CA 1
ATOM 932 C C . LEU A 1 116 ? -13.571 -5.453 6.072 1.00 63.25 116 LEU A C 1
ATOM 934 O O . LEU A 1 116 ? -14.293 -5.047 6.981 1.00 63.25 116 LEU A O 1
ATOM 938 N N . GLY A 1 117 ? -14.024 -6.308 5.155 1.00 66.38 117 GLY A N 1
ATOM 939 C CA . GLY A 1 117 ? -15.420 -6.714 5.060 1.00 66.38 117 GLY A CA 1
ATOM 940 C C . GLY A 1 117 ? -16.311 -5.658 4.394 1.00 66.38 117 GLY A C 1
ATOM 941 O O . GLY A 1 117 ? -15.887 -4.586 3.957 1.00 66.38 117 GLY A O 1
ATOM 942 N N . ARG A 1 118 ? -17.608 -5.964 4.287 1.00 68.56 118 ARG A N 1
ATOM 943 C CA . ARG A 1 118 ? -18.613 -5.006 3.801 1.00 68.56 118 ARG A CA 1
ATOM 944 C C . ARG A 1 118 ? -19.011 -4.078 4.948 1.00 68.56 118 ARG A C 1
ATOM 946 O O . ARG A 1 118 ? -19.852 -4.454 5.765 1.00 68.56 118 ARG A O 1
ATOM 953 N N . SER A 1 119 ? -18.448 -2.869 4.999 1.00 64.38 119 SER A N 1
ATOM 954 C CA . SER A 1 119 ? -18.941 -1.852 5.934 1.00 64.38 119 SER A CA 1
ATOM 955 C C . SER A 1 119 ? -20.397 -1.508 5.598 1.00 64.38 119 SER A C 1
ATOM 957 O O . SER A 1 119 ? -20.715 -1.055 4.498 1.00 64.38 119 SER A O 1
ATOM 959 N N . ARG A 1 120 ? -21.288 -1.747 6.566 1.00 72.56 120 ARG A N 1
ATOM 960 C CA . ARG A 1 120 ? -22.683 -1.276 6.568 1.00 72.56 120 ARG A CA 1
ATOM 961 C C . ARG A 1 120 ? -22.853 -0.055 7.472 1.00 72.56 120 ARG A C 1
ATOM 963 O O . ARG A 1 120 ? -23.966 0.268 7.866 1.00 72.56 120 ARG A O 1
ATOM 970 N N . GLU A 1 121 ? -21.761 0.614 7.840 1.00 74.62 121 GLU A N 1
ATOM 971 C CA . GLU A 1 121 ? -21.781 1.735 8.789 1.00 74.62 121 GLU A CA 1
ATOM 972 C C . GLU A 1 121 ? -22.642 2.881 8.268 1.00 74.62 121 GLU A C 1
ATOM 974 O O . GLU A 1 121 ? -23.468 3.401 9.007 1.00 74.62 121 GLU A O 1
ATOM 979 N N . LYS A 1 122 ? -22.546 3.200 6.970 1.00 76.19 122 LYS A N 1
ATOM 980 C CA . LYS A 1 122 ? -23.398 4.214 6.336 1.00 76.19 122 LYS A CA 1
ATOM 981 C C . LYS A 1 122 ? -24.884 3.838 6.381 1.00 76.19 122 LYS A C 1
ATOM 983 O O . LYS A 1 122 ? -25.720 4.681 6.680 1.00 76.19 122 LYS A O 1
ATOM 988 N N . GLU A 1 123 ? -25.216 2.572 6.127 1.00 77.19 123 GLU A N 1
ATOM 989 C CA . GLU A 1 123 ? -26.599 2.079 6.200 1.00 77.19 123 GLU A CA 1
ATOM 990 C C . GLU A 1 123 ? -27.131 2.110 7.639 1.00 77.19 123 GLU A C 1
ATOM 992 O O . GLU A 1 123 ? -28.282 2.470 7.869 1.00 77.19 123 GLU A O 1
ATOM 997 N N . ARG A 1 124 ? -26.296 1.761 8.628 1.00 80.25 124 ARG A N 1
ATOM 998 C CA . ARG A 1 124 ? -26.654 1.845 10.052 1.00 80.25 124 ARG A CA 1
ATOM 999 C C . ARG A 1 124 ? -26.822 3.295 10.497 1.00 80.25 124 ARG A C 1
ATOM 1001 O O . ARG A 1 124 ? -27.786 3.586 11.188 1.00 80.25 124 ARG A O 1
ATOM 1008 N N . ALA A 1 125 ? -25.942 4.193 10.065 1.00 82.44 125 ALA A N 1
ATOM 1009 C CA . ALA A 1 125 ? -26.026 5.626 10.330 1.00 82.44 125 ALA A CA 1
ATOM 1010 C C . ALA A 1 125 ? -27.309 6.238 9.760 1.00 82.44 125 ALA A C 1
ATOM 1012 O O . ALA A 1 125 ? -27.994 6.985 10.453 1.00 82.44 125 ALA A O 1
ATOM 1013 N N . GLN A 1 126 ? -27.688 5.843 8.542 1.00 82.19 126 GLN A N 1
ATOM 1014 C CA . GLN A 1 126 ? -28.918 6.300 7.899 1.00 82.19 126 GLN A CA 1
ATOM 1015 C C . GLN A 1 126 ? -30.182 5.913 8.689 1.00 82.19 126 GLN A C 1
ATOM 1017 O O . GLN A 1 126 ? -31.154 6.666 8.677 1.00 82.19 126 GLN A O 1
ATOM 1022 N N . LYS A 1 127 ? -30.172 4.793 9.429 1.00 84.19 127 LYS A N 1
ATOM 1023 C CA . LYS A 1 127 ? -31.291 4.396 10.309 1.00 84.19 127 LYS A CA 1
ATOM 1024 C C . LYS A 1 127 ? -31.499 5.339 11.496 1.00 84.19 127 LYS A C 1
ATOM 1026 O O . LYS A 1 127 ? -32.614 5.424 11.993 1.00 84.19 127 LYS A O 1
ATOM 1031 N N . TYR A 1 128 ? -30.457 6.048 11.925 1.00 80.81 128 TYR A N 1
ATOM 1032 C CA . TYR A 1 128 ? -30.515 7.050 12.997 1.00 80.81 128 TYR A CA 1
ATOM 1033 C C . TYR A 1 128 ? -30.760 8.472 12.458 1.00 80.81 128 TYR A C 1
ATOM 1035 O O . TYR A 1 128 ? -30.572 9.457 13.167 1.00 80.81 128 TYR A O 1
ATOM 1043 N N . GLY A 1 129 ? -31.168 8.600 11.190 1.00 83.94 129 GLY A N 1
ATOM 1044 C CA . GLY A 1 129 ? -31.553 9.875 10.595 1.00 83.94 129 GLY A CA 1
ATOM 1045 C C . GLY A 1 129 ? -30.394 10.869 10.475 1.00 83.94 129 GLY A C 1
ATOM 1046 O O . GLY A 1 129 ? -29.267 10.505 10.133 1.00 83.94 129 GLY A O 1
ATOM 1047 N N . LYS A 1 130 ? -30.687 12.153 10.714 1.00 81.06 130 LYS A N 1
ATOM 1048 C CA . LYS A 1 130 ? -29.720 13.250 10.539 1.00 81.06 130 LYS A CA 1
ATOM 1049 C C . LYS A 1 130 ? -28.557 13.155 11.534 1.00 81.06 130 LYS A C 1
ATOM 1051 O O . LYS A 1 130 ? -27.409 13.245 11.106 1.00 81.06 130 LYS A O 1
ATOM 1056 N N . THR A 1 131 ? -28.834 12.873 12.810 1.00 80.00 131 THR A N 1
ATOM 1057 C CA . THR A 1 131 ? -27.803 12.727 13.852 1.00 80.00 131 THR A CA 1
ATOM 1058 C C . THR A 1 131 ? -26.834 11.588 13.533 1.00 80.00 131 THR A C 1
ATOM 1060 O O . THR A 1 131 ? -25.618 11.771 13.567 1.00 80.00 131 THR A O 1
ATOM 1063 N N . GLY A 1 132 ? -27.353 10.429 13.112 1.00 81.81 132 GLY A N 1
ATOM 1064 C CA . GLY A 1 132 ? -26.527 9.287 12.712 1.00 81.81 132 GLY A CA 1
ATOM 1065 C C . GLY A 1 132 ? -25.604 9.571 11.530 1.00 81.81 132 GLY A C 1
ATOM 1066 O O . GLY A 1 132 ? -24.444 9.157 11.536 1.00 81.81 132 GLY A O 1
ATOM 1067 N N . MET A 1 133 ? -26.093 10.301 10.524 1.00 80.12 133 MET A N 1
ATOM 1068 C CA . MET A 1 133 ? -25.290 10.688 9.361 1.00 80.12 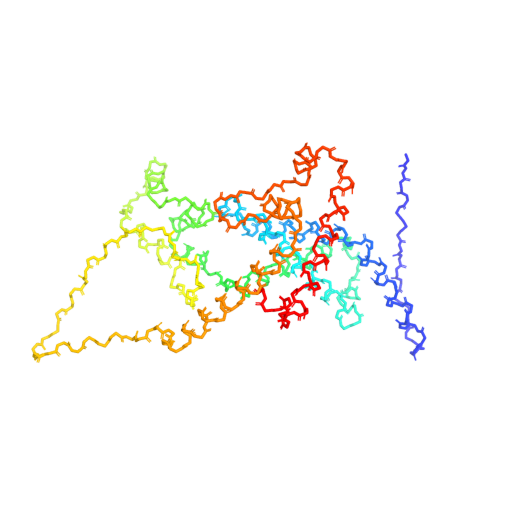133 MET A CA 1
ATOM 1069 C C . MET A 1 133 ? -24.177 11.679 9.722 1.00 80.12 133 MET A C 1
ATOM 1071 O O . MET A 1 133 ? -23.061 11.524 9.228 1.00 80.12 133 MET A O 1
ATOM 1075 N N . LEU A 1 134 ? -24.445 12.633 10.618 1.00 80.38 134 LEU A N 1
ATOM 1076 C CA . LEU A 1 134 ? -23.442 13.580 11.120 1.00 80.38 134 LEU A CA 1
ATOM 1077 C C . LEU A 1 134 ? -22.361 12.875 11.947 1.00 80.38 134 LEU A C 1
ATOM 1079 O O . LEU A 1 134 ? -21.173 13.139 11.757 1.00 80.38 134 LEU A O 1
ATOM 1083 N N . ILE A 1 135 ? -22.756 11.922 12.801 1.00 81.94 135 ILE A N 1
ATOM 1084 C CA . ILE A 1 135 ? -21.823 11.045 13.527 1.00 81.94 135 ILE A CA 1
ATOM 1085 C C . ILE A 1 135 ? -20.944 10.283 12.536 1.00 81.94 135 ILE A C 1
ATOM 1087 O O . ILE A 1 135 ? -19.722 10.266 12.665 1.00 81.94 135 ILE A O 1
ATOM 1091 N N . TYR A 1 136 ? -21.543 9.669 11.517 1.00 79.62 136 TYR A N 1
ATOM 1092 C CA . TYR A 1 136 ? -20.793 8.917 10.517 1.00 79.62 136 TYR A CA 1
ATOM 1093 C C . TYR A 1 136 ? -19.800 9.799 9.747 1.00 79.62 136 TYR A C 1
ATOM 1095 O O . TYR A 1 136 ? -18.645 9.419 9.570 1.00 79.62 136 TYR A O 1
ATOM 1103 N N . GLU A 1 137 ? -20.203 10.997 9.336 1.00 78.50 137 GLU A N 1
ATOM 1104 C CA . GLU A 1 137 ? -19.323 11.912 8.611 1.00 78.50 137 GLU A CA 1
ATOM 1105 C C . GLU A 1 137 ? -18.178 12.441 9.491 1.00 78.50 137 GLU A C 1
ATOM 1107 O O . GLU A 1 137 ? -17.014 12.416 9.092 1.00 78.50 137 GLU A O 1
ATOM 1112 N N . ARG A 1 138 ? -18.471 12.901 10.710 1.00 78.62 138 ARG A N 1
ATOM 1113 C CA . ARG A 1 138 ? -17.479 13.581 11.559 1.00 78.62 138 ARG A CA 1
ATOM 1114 C C . ARG A 1 138 ? -16.638 12.625 12.404 1.00 78.62 138 ARG A C 1
ATOM 1116 O O . ARG A 1 138 ? -15.436 12.836 12.541 1.00 78.62 138 ARG A O 1
ATOM 1123 N N . VAL A 1 139 ? -17.230 11.564 12.943 1.00 78.38 139 VAL A N 1
ATOM 1124 C CA . VAL A 1 139 ? -16.519 10.597 13.795 1.00 78.38 139 VAL A CA 1
ATOM 1125 C C . VAL A 1 139 ? -15.892 9.489 12.955 1.00 78.38 139 VAL A C 1
ATOM 1127 O O . VAL A 1 139 ? -14.728 9.154 13.156 1.00 78.38 139 VAL A O 1
ATOM 1130 N N . ILE A 1 140 ? -16.641 8.904 12.014 1.00 72.75 140 ILE A N 1
ATOM 1131 C CA . ILE A 1 140 ? -16.187 7.705 11.288 1.00 72.75 140 ILE A CA 1
ATOM 1132 C C . ILE A 1 140 ? -15.369 8.072 10.044 1.00 72.75 140 ILE A C 1
ATOM 1134 O O . ILE A 1 140 ? -14.294 7.514 9.860 1.00 72.75 140 ILE A O 1
ATOM 1138 N N . GLN A 1 141 ? -15.809 9.026 9.213 1.00 69.75 141 GLN A N 1
ATOM 1139 C CA . GLN A 1 141 ? -15.038 9.419 8.021 1.00 69.75 141 GLN A CA 1
ATOM 1140 C C . GLN A 1 141 ? -13.883 10.379 8.326 1.00 69.75 141 GLN A C 1
ATOM 1142 O O . GLN A 1 141 ? -12.821 10.267 7.721 1.00 69.75 141 GLN A O 1
ATOM 1147 N N . GLN A 1 142 ? -14.077 11.345 9.229 1.00 71.06 142 GLN A N 1
ATOM 1148 C CA . GLN A 1 142 ? -13.041 12.336 9.556 1.00 71.06 1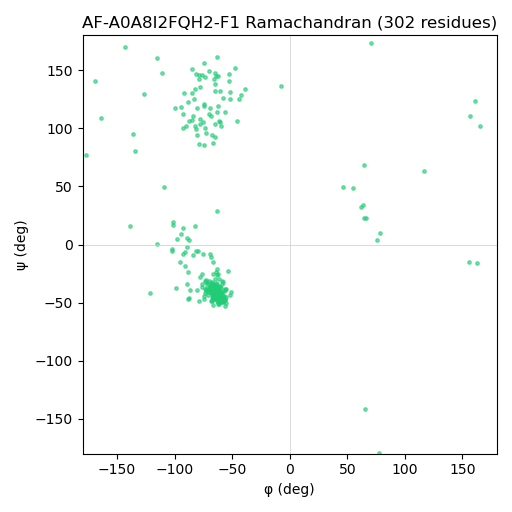42 GLN A CA 1
ATOM 1149 C C . GLN A 1 142 ? -12.155 11.935 10.745 1.00 71.06 142 GLN A C 1
ATOM 1151 O O . GLN A 1 142 ? -11.166 12.618 11.004 1.00 71.06 142 GLN A O 1
ATOM 1156 N N . GLY A 1 143 ? -12.491 10.854 11.459 1.00 67.75 143 GLY A N 1
ATOM 1157 C CA . GLY A 1 143 ? -11.693 10.338 12.574 1.00 67.75 143 GLY A CA 1
ATOM 1158 C C . GLY A 1 143 ? -11.626 11.268 13.789 1.00 67.75 143 GLY A C 1
ATOM 1159 O O . GLY A 1 143 ? -10.671 11.188 14.557 1.00 67.75 143 GLY A O 1
ATOM 1160 N N . ARG A 1 144 ? -12.590 12.183 13.960 1.00 74.12 144 ARG A N 1
ATOM 1161 C CA . ARG A 1 144 ? -12.612 13.091 15.115 1.00 74.12 144 ARG A CA 1
ATOM 1162 C C . ARG A 1 144 ? -13.093 12.364 16.377 1.00 74.12 144 ARG A C 1
ATOM 1164 O O . ARG A 1 144 ? -13.958 11.488 16.273 1.00 74.12 144 ARG A O 1
ATOM 1171 N N . PRO A 1 145 ? -12.574 12.722 17.563 1.00 75.19 145 PRO A N 1
ATOM 1172 C CA . PRO A 1 145 ? -13.040 12.142 18.816 1.00 75.19 145 PRO A CA 1
ATOM 1173 C C . PRO A 1 145 ? -14.510 12.500 19.065 1.00 75.19 145 PRO A C 1
ATOM 1175 O O . PRO A 1 145 ? -14.986 13.581 18.714 1.00 75.19 145 PRO A O 1
ATOM 1178 N N . VAL A 1 146 ? -15.239 11.557 19.664 1.00 78.94 146 VAL A N 1
ATOM 1179 C CA . VAL A 1 146 ? -16.695 11.635 19.867 1.00 78.94 146 VAL A CA 1
ATOM 1180 C C . VAL A 1 146 ? -17.080 12.849 20.721 1.00 78.94 146 VAL A C 1
ATOM 1182 O O . VAL A 1 146 ? -18.073 13.509 20.422 1.00 78.94 146 VAL A O 1
ATOM 1185 N N . SER A 1 147 ? -16.252 13.186 21.716 1.00 77.75 147 SER A N 1
ATOM 1186 C CA . SER A 1 147 ? -16.406 14.350 22.596 1.00 77.75 147 SER A CA 1
ATOM 1187 C C . SER A 1 147 ? -16.460 15.671 21.829 1.00 77.75 147 SER A C 1
ATOM 1189 O O . SER A 1 147 ? -17.361 16.481 22.042 1.00 77.75 147 SER A O 1
ATOM 1191 N N . ASP A 1 148 ? -15.522 15.871 20.903 1.00 78.81 148 ASP A N 1
ATOM 1192 C CA . ASP A 1 148 ? -15.360 17.137 20.186 1.00 78.81 148 ASP A CA 1
ATOM 1193 C C . ASP A 1 148 ? -16.491 17.322 19.178 1.00 78.81 148 ASP A C 1
ATOM 1195 O O . ASP A 1 148 ? -17.028 18.417 19.014 1.00 78.81 148 ASP A O 1
ATOM 1199 N N . VAL A 1 149 ? -16.894 16.226 18.528 1.00 79.06 149 VAL A N 1
ATOM 1200 C CA . VAL A 1 149 ? -18.027 16.229 17.600 1.00 79.06 149 VAL A CA 1
ATOM 1201 C C . VAL A 1 149 ? -19.333 16.500 18.345 1.00 79.06 149 VAL A C 1
ATOM 1203 O O . VAL A 1 149 ? -20.153 17.270 17.852 1.00 79.06 149 VAL A O 1
ATOM 1206 N N . PHE A 1 150 ? -19.522 15.929 19.537 1.00 79.69 150 PHE A N 1
ATOM 1207 C CA . PHE A 1 150 ? -20.702 16.198 20.356 1.00 79.69 150 PHE A CA 1
ATOM 1208 C C . PHE A 1 150 ? -20.784 17.671 20.773 1.00 79.69 150 PHE A C 1
ATOM 1210 O O . PHE A 1 150 ? -21.837 18.289 20.621 1.00 79.69 150 PHE A O 1
ATOM 1217 N N . GLN A 1 151 ? -19.677 18.265 21.236 1.00 77.31 151 GLN A N 1
ATOM 1218 C CA . GLN A 1 151 ? -19.646 19.690 21.583 1.00 77.31 151 GLN A CA 1
ATOM 1219 C C . GLN A 1 151 ? -19.916 20.585 20.363 1.00 77.31 151 GLN A C 1
ATOM 1221 O O . GLN A 1 151 ? -20.730 21.503 20.452 1.00 77.31 151 GLN A O 1
ATOM 1226 N N . GLU A 1 152 ? -19.314 20.286 19.205 1.00 78.38 152 GLU A N 1
ATOM 1227 C CA . GLU A 1 152 ? -19.547 21.039 17.964 1.00 78.38 152 GLU A CA 1
ATOM 1228 C C . GLU A 1 152 ? -21.019 20.961 17.521 1.00 78.38 152 GLU A C 1
ATOM 1230 O O . GLU A 1 152 ? -21.619 21.982 17.177 1.00 78.38 152 GLU A O 1
ATOM 1235 N N . LEU A 1 153 ? -21.622 19.769 17.560 1.00 75.88 153 LEU A N 1
ATOM 1236 C CA . LEU A 1 153 ? -23.011 19.552 17.149 1.00 75.88 153 LEU A CA 1
ATOM 1237 C C . LEU A 1 153 ? -2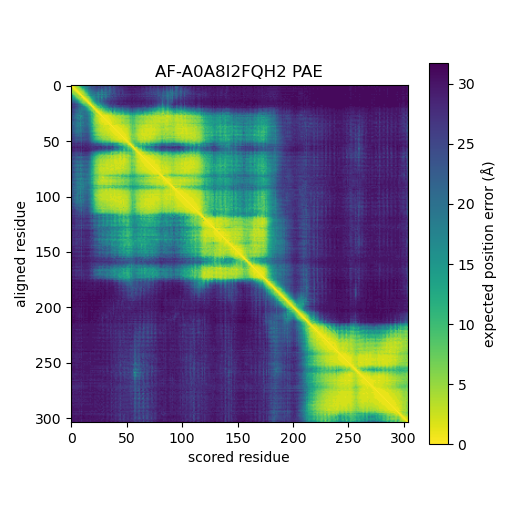4.023 20.142 18.137 1.00 75.88 153 LEU A C 1
ATOM 1239 O O . LEU A 1 153 ? -25.045 20.683 17.712 1.00 75.88 153 LEU A O 1
ATOM 1243 N N . LYS A 1 154 ? -23.724 20.117 19.440 1.00 78.56 154 LYS A N 1
ATOM 1244 C CA . LYS A 1 154 ? -24.547 20.764 20.469 1.00 78.56 154 LYS A CA 1
ATOM 1245 C C . LYS A 1 154 ? -24.550 22.285 20.306 1.00 78.56 154 LYS A C 1
ATOM 1247 O O . LYS A 1 154 ? -25.599 22.908 20.441 1.00 78.56 154 LYS A O 1
ATOM 1252 N N . SER A 1 155 ? -23.402 22.877 19.971 1.00 74.12 155 SER A N 1
ATOM 1253 C CA . SER A 1 155 ? -23.274 24.324 19.766 1.00 74.12 155 SER A CA 1
ATOM 1254 C C . SER A 1 155 ? -23.838 24.821 18.430 1.00 74.12 155 SER A C 1
ATOM 1256 O O . SER A 1 155 ? -24.326 25.947 18.380 1.00 74.12 155 SER A O 1
ATOM 1258 N N . ARG A 1 156 ? -23.756 24.035 17.345 1.00 69.00 156 ARG A N 1
ATOM 1259 C CA . ARG A 1 156 ? -24.172 24.472 15.995 1.00 69.00 156 ARG A CA 1
ATOM 1260 C C . ARG A 1 156 ? -25.555 24.007 15.557 1.00 69.00 156 ARG A C 1
ATOM 1262 O O . ARG A 1 156 ? -26.224 24.760 14.858 1.00 69.00 156 ARG A O 1
ATOM 1269 N N . GLU A 1 157 ? -25.961 22.789 15.909 1.00 63.56 157 GLU A N 1
ATOM 1270 C CA . GLU A 1 157 ? -27.178 22.166 15.361 1.00 63.56 157 GLU A CA 1
ATOM 1271 C C . GLU A 1 157 ? -28.274 21.908 16.404 1.00 63.56 157 GLU A C 1
ATOM 1273 O O . GLU A 1 157 ? -29.349 21.433 16.049 1.00 63.56 157 GLU A O 1
ATOM 1278 N N . GLY A 1 158 ? -28.050 22.264 17.677 1.00 62.69 158 GLY A N 1
ATOM 1279 C CA . GLY A 1 158 ? -29.095 22.222 18.708 1.00 62.69 158 GLY A CA 1
ATOM 1280 C C . GLY A 1 158 ? -29.628 20.814 18.988 1.00 62.69 158 GLY A C 1
ATOM 1281 O O . GLY A 1 158 ? -30.816 20.642 19.255 1.00 62.69 158 GLY A O 1
ATOM 1282 N N . ILE A 1 159 ? -28.766 19.799 18.894 1.00 63.59 159 ILE A N 1
ATOM 1283 C CA . ILE A 1 159 ? -29.149 18.401 19.120 1.00 63.59 159 ILE A CA 1
ATOM 1284 C C . ILE A 1 159 ? -29.567 18.199 20.586 1.00 63.59 159 ILE A C 1
ATOM 1286 O O . ILE A 1 159 ? -28.868 18.625 21.506 1.00 63.59 159 ILE A O 1
ATOM 1290 N N . SER A 1 160 ? -30.716 17.548 20.791 1.00 58.62 160 SER A N 1
ATOM 1291 C CA . SER A 1 160 ? -31.338 17.321 22.108 1.00 58.62 160 SER A CA 1
ATOM 1292 C C . SER A 1 160 ? -30.884 16.033 22.814 1.00 58.62 160 SER A C 1
ATOM 1294 O O . SER A 1 160 ? -31.331 15.762 23.923 1.00 58.62 160 SER A O 1
ATOM 1296 N N . GLU A 1 161 ? -30.035 15.235 22.169 1.00 64.69 161 GLU A N 1
ATOM 1297 C CA . GLU A 1 161 ? -29.564 13.931 22.656 1.00 64.69 161 GLU A CA 1
ATOM 1298 C C . GLU A 1 161 ? -28.449 14.083 23.709 1.00 64.69 161 GLU A C 1
ATOM 1300 O O . GLU A 1 161 ? -27.621 15.001 23.647 1.00 64.69 161 GLU A O 1
ATOM 1305 N N . SER A 1 162 ? -28.416 13.170 24.684 1.00 70.31 162 SER A N 1
ATOM 1306 C CA . SER A 1 162 ? -27.381 13.127 25.728 1.00 70.31 162 SER A CA 1
ATOM 1307 C C . SER A 1 162 ? -26.046 12.592 25.183 1.00 70.31 162 SER A C 1
ATOM 1309 O O . SER A 1 162 ? -26.010 11.833 24.214 1.00 70.31 162 SER A O 1
ATOM 1311 N N . LEU A 1 163 ? -24.927 12.941 25.831 1.00 71.56 163 LEU A N 1
ATOM 1312 C CA . LEU A 1 163 ? -23.585 12.454 25.466 1.00 71.56 163 LEU A CA 1
ATOM 1313 C C . LEU A 1 163 ? -23.528 10.913 25.447 1.00 71.56 163 LEU A C 1
ATOM 1315 O O . LEU A 1 163 ? -22.933 10.315 24.553 1.00 71.56 163 LEU A O 1
ATOM 1319 N N . GLU A 1 164 ? -24.217 10.271 26.390 1.00 72.00 164 GLU A N 1
ATOM 1320 C CA . GLU A 1 164 ? -24.295 8.810 26.503 1.00 72.00 164 GLU A CA 1
ATOM 1321 C C . GLU A 1 164 ? -25.078 8.168 25.345 1.00 72.00 164 GLU A C 1
ATOM 1323 O O . GLU A 1 164 ? -24.724 7.095 24.844 1.00 72.00 164 GLU A O 1
ATOM 1328 N N . GLU A 1 165 ? -26.125 8.837 24.861 1.00 76.50 165 GLU A N 1
ATOM 1329 C CA . GLU A 1 165 ? -26.909 8.390 23.706 1.00 76.50 165 GLU A CA 1
ATOM 1330 C C . GLU A 1 165 ? -26.084 8.513 22.423 1.00 76.50 165 GLU A C 1
ATOM 1332 O O . GLU A 1 165 ? -26.055 7.584 21.612 1.00 76.50 165 GLU A O 1
ATOM 1337 N N . PHE A 1 166 ? -25.323 9.600 22.291 1.00 79.19 166 PHE A N 1
ATOM 1338 C CA . PHE A 1 166 ? -24.426 9.853 21.166 1.00 79.19 166 PHE A CA 1
ATOM 1339 C C . PHE A 1 166 ? -23.308 8.801 21.065 1.00 79.19 166 PHE A C 1
ATOM 1341 O O . PHE A 1 166 ? -23.021 8.268 19.984 1.00 79.19 166 PHE A O 1
ATOM 1348 N N . GLU A 1 167 ? -22.714 8.417 22.196 1.00 81.31 167 GLU A N 1
ATOM 1349 C CA . GLU A 1 167 ? -21.752 7.314 22.262 1.00 81.31 167 GLU A CA 1
ATOM 1350 C C . GLU A 1 167 ? -22.394 5.962 21.936 1.00 81.31 167 GLU A C 1
ATOM 1352 O O . GLU A 1 167 ? -21.819 5.147 21.203 1.00 81.31 167 GLU A O 1
ATOM 1357 N N . THR A 1 168 ? -23.612 5.729 22.427 1.00 81.75 168 THR A N 1
ATOM 1358 C CA . THR A 1 168 ? -24.362 4.497 22.167 1.00 81.75 168 THR A CA 1
ATOM 1359 C C . THR A 1 168 ? -24.704 4.357 20.682 1.00 81.75 168 THR A C 1
ATOM 1361 O O . THR A 1 168 ? -24.526 3.280 20.105 1.00 81.75 168 THR A O 1
ATOM 1364 N N . ILE A 1 169 ? -25.133 5.441 20.031 1.00 80.38 169 ILE A N 1
ATOM 1365 C CA . ILE A 1 169 ? -25.390 5.495 18.586 1.00 80.38 169 ILE A CA 1
ATOM 1366 C C . ILE A 1 169 ? -24.086 5.262 17.820 1.00 80.38 169 ILE A C 1
ATOM 1368 O O . ILE A 1 169 ? -24.045 4.409 16.933 1.00 80.38 169 ILE A O 1
ATOM 1372 N N . THR A 1 170 ? -22.991 5.917 18.211 1.00 81.56 170 THR A N 1
ATOM 1373 C CA . THR A 1 170 ? -21.669 5.717 17.593 1.00 81.56 170 THR A CA 1
ATOM 1374 C C . THR A 1 170 ? -21.229 4.250 17.661 1.00 81.56 170 THR A C 1
ATOM 1376 O O . THR A 1 170 ? -20.782 3.680 16.660 1.00 81.56 170 THR A O 1
ATOM 1379 N N . ARG A 1 171 ? -21.410 3.597 18.816 1.00 81.62 171 ARG A N 1
ATOM 1380 C CA . ARG A 1 171 ? -21.093 2.175 19.018 1.00 81.62 171 ARG A CA 1
ATOM 1381 C C . ARG A 1 171 ? -21.968 1.267 18.152 1.00 81.62 171 ARG A C 1
ATOM 1383 O O . ARG A 1 171 ? -21.459 0.330 17.539 1.00 81.62 171 ARG A O 1
ATOM 1390 N N . LYS A 1 172 ? -23.269 1.559 18.046 1.00 81.50 172 LYS A N 1
ATOM 1391 C CA . LYS A 1 172 ? -24.206 0.808 17.192 1.00 81.50 172 LYS A CA 1
ATOM 1392 C C . LYS A 1 172 ? -23.923 0.996 15.697 1.00 81.50 172 LYS A C 1
ATOM 1394 O O . LYS A 1 172 ? -24.072 0.041 14.935 1.00 81.50 172 LYS A O 1
ATOM 1399 N N . ILE A 1 173 ? -23.465 2.177 15.273 1.00 80.06 173 ILE A N 1
ATOM 1400 C CA . ILE A 1 173 ? -23.067 2.444 13.882 1.00 80.06 173 ILE A CA 1
ATOM 1401 C C . ILE A 1 173 ? -21.794 1.665 13.527 1.00 80.06 173 ILE A C 1
ATOM 1403 O O . ILE A 1 173 ? -21.793 0.949 12.520 1.00 80.06 173 ILE A O 1
ATOM 1407 N N . LYS A 1 174 ? -20.753 1.720 14.372 1.00 74.25 174 LYS A N 1
ATOM 1408 C CA . LYS A 1 174 ? -19.521 0.926 14.191 1.00 74.25 174 LYS A CA 1
ATOM 1409 C C . LYS A 1 174 ? -19.819 -0.584 14.198 1.00 74.25 174 LYS A C 1
ATOM 1411 O O . LYS A 1 174 ? -19.320 -1.333 13.360 1.00 74.25 174 LYS A O 1
ATOM 1416 N N . GLY A 1 175 ? -20.763 -1.017 15.036 1.00 72.00 175 GLY A N 1
ATOM 1417 C CA . GLY A 1 175 ? -21.183 -2.414 15.158 1.00 72.00 175 GLY A CA 1
ATOM 1418 C C . GLY A 1 175 ? -20.117 -3.301 15.808 1.00 72.00 175 GLY A C 1
ATOM 1419 O O . GLY A 1 175 ? -18.998 -2.869 16.076 1.00 72.00 175 GLY A O 1
ATOM 1420 N N . LYS A 1 176 ? -20.469 -4.563 16.082 1.00 58.91 176 LYS A N 1
ATOM 1421 C CA . LYS A 1 176 ? -19.517 -5.569 16.573 1.00 58.91 176 LYS A CA 1
ATOM 1422 C C . LYS A 1 176 ? -18.538 -5.867 15.430 1.00 58.91 176 LYS A C 1
ATOM 1424 O O . LYS A 1 176 ? -18.957 -6.406 14.404 1.00 58.91 176 LYS A O 1
ATOM 1429 N N . LYS A 1 177 ? -17.267 -5.467 15.559 1.00 53.12 177 LYS A N 1
ATOM 1430 C CA . LYS A 1 177 ? -16.206 -5.971 14.675 1.00 53.12 177 LYS A CA 1
ATOM 1431 C C . LYS A 1 177 ? -16.175 -7.493 14.894 1.00 53.12 177 LYS A C 1
ATOM 1433 O O . LYS A 1 177 ? -15.731 -7.938 15.939 1.00 53.12 177 LYS A O 1
ATOM 1438 N N . ASN A 1 178 ? -16.689 -8.278 13.946 1.00 39.94 178 ASN A N 1
ATOM 1439 C CA . ASN A 1 178 ? -16.539 -9.742 13.931 1.00 39.94 178 ASN A CA 1
ATOM 1440 C C . ASN A 1 178 ? -15.187 -10.165 13.329 1.00 39.94 178 ASN A C 1
ATOM 1442 O O . ASN A 1 178 ? -15.020 -11.316 12.938 1.00 39.94 178 ASN A O 1
ATOM 1446 N N . ASN A 1 179 ? -14.235 -9.240 13.219 1.00 39.94 179 ASN A N 1
ATOM 1447 C CA . ASN A 1 179 ? -12.882 -9.613 12.856 1.00 39.94 179 ASN A CA 1
ATOM 1448 C C . ASN A 1 179 ? -12.210 -10.189 14.107 1.00 39.94 179 ASN A C 1
ATOM 1450 O O . ASN A 1 179 ? -12.340 -9.575 15.172 1.00 39.94 179 ASN A O 1
ATOM 1454 N N . PRO A 1 180 ? -11.482 -11.315 13.998 1.00 30.73 180 PRO A N 1
ATOM 1455 C CA . PRO A 1 180 ? -10.474 -11.615 15.000 1.00 30.73 180 PRO A CA 1
ATOM 1456 C C . PRO A 1 180 ? -9.562 -10.384 15.115 1.00 30.73 180 PRO A C 1
ATOM 1458 O O . PRO A 1 180 ? -9.316 -9.721 14.096 1.00 30.73 180 PRO A O 1
ATOM 1461 N N . PRO A 1 181 ? -9.121 -10.009 16.325 1.00 33.78 181 PRO A N 1
ATOM 1462 C CA . PRO A 1 181 ? -8.137 -8.951 16.458 1.00 33.78 181 PRO A CA 1
ATOM 1463 C C . PRO A 1 181 ? -6.924 -9.363 15.622 1.00 33.78 181 PRO A C 1
ATOM 1465 O O . PRO A 1 181 ? -6.279 -10.366 15.911 1.00 33.78 181 PRO A O 1
ATOM 1468 N N . SER A 1 182 ? -6.637 -8.624 14.547 1.00 34.81 182 SER A N 1
ATOM 1469 C CA . SER A 1 182 ? -5.294 -8.669 13.988 1.00 34.81 182 SER A CA 1
ATOM 1470 C C . SER A 1 182 ? -4.376 -8.191 15.103 1.00 34.81 182 SER A C 1
ATOM 1472 O O . SER A 1 182 ? -4.672 -7.180 15.742 1.00 34.81 182 SER A O 1
ATOM 1474 N N . SER A 1 183 ? -3.309 -8.932 15.343 1.00 34.69 183 SER A N 1
ATOM 1475 C CA . SER A 1 183 ? -2.391 -8.893 16.483 1.00 34.69 183 SER A CA 1
ATOM 1476 C C . SER A 1 183 ? -1.594 -7.585 16.676 1.00 34.69 183 SER A C 1
ATOM 1478 O O . SER A 1 183 ? -0.501 -7.612 17.219 1.00 34.69 183 SER A O 1
ATOM 1480 N N . LEU A 1 184 ? -2.117 -6.424 16.266 1.00 35.97 184 LEU A N 1
ATOM 1481 C CA . LEU A 1 184 ? -1.424 -5.130 16.310 1.00 35.97 184 LEU A CA 1
ATOM 1482 C C . LEU A 1 184 ? -2.309 -3.944 16.763 1.00 35.97 184 LEU A C 1
ATOM 1484 O O . LEU A 1 184 ? -1.927 -2.793 16.590 1.00 35.97 184 LEU A O 1
ATOM 1488 N N . GLU A 1 185 ? -3.480 -4.183 17.371 1.00 34.41 185 GLU A N 1
ATOM 1489 C CA . GLU A 1 185 ? -4.273 -3.131 18.053 1.00 34.41 185 GLU A CA 1
ATOM 1490 C C . GLU A 1 185 ? -4.250 -3.307 19.589 1.00 34.41 185 GLU A C 1
ATOM 1492 O O . GLU A 1 185 ? -5.286 -3.301 20.251 1.00 34.41 185 GLU A O 1
ATOM 1497 N N . VAL A 1 186 ? -3.065 -3.471 20.174 1.00 38.22 186 VAL A N 1
ATOM 1498 C CA . VAL A 1 186 ? -2.794 -3.180 21.593 1.00 38.22 186 VAL A CA 1
ATOM 1499 C C . VAL A 1 186 ? -1.460 -2.448 21.548 1.00 38.22 186 VAL A C 1
ATOM 1501 O O . VAL A 1 186 ? -0.460 -3.048 21.203 1.00 38.22 186 VAL A O 1
ATOM 1504 N N . GLU A 1 187 ? -1.437 -1.123 21.531 1.00 34.84 187 GLU A N 1
ATOM 1505 C CA . GLU A 1 187 ? -1.192 -0.331 22.730 1.00 34.84 187 GLU A CA 1
A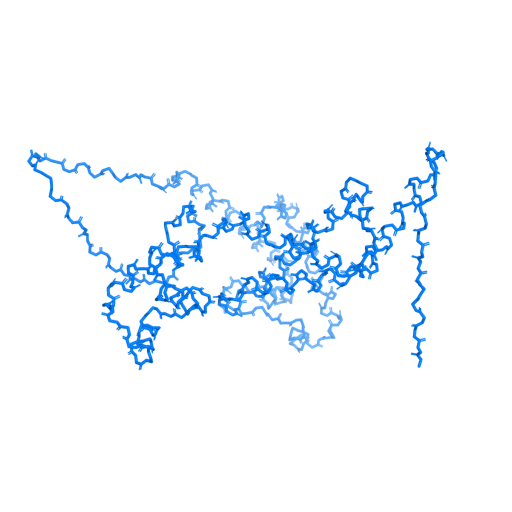TOM 1506 C C . GLU A 1 187 ? -1.626 1.118 22.473 1.00 34.84 187 GLU A C 1
ATOM 1508 O O . GLU A 1 187 ? -0.992 1.840 21.712 1.00 34.84 187 GLU A O 1
ATOM 1513 N N . ALA A 1 188 ? -2.724 1.547 23.098 1.00 32.25 188 ALA A N 1
ATOM 1514 C CA . ALA A 1 188 ? -2.971 2.946 23.463 1.00 32.25 188 ALA A CA 1
ATOM 1515 C C . ALA A 1 188 ? -4.297 3.043 24.229 1.00 32.25 188 ALA A C 1
ATOM 1517 O O . ALA A 1 188 ? -5.330 3.399 23.662 1.00 32.25 188 ALA A O 1
ATOM 1518 N N . ASN A 1 189 ? -4.274 2.650 25.507 1.00 28.72 189 ASN A N 1
ATOM 1519 C CA . ASN A 1 189 ? -4.896 3.358 26.638 1.00 28.72 189 ASN A CA 1
ATOM 1520 C C . ASN A 1 189 ? -5.070 2.403 27.833 1.00 28.72 189 ASN A C 1
ATOM 1522 O O . ASN A 1 189 ? -5.777 1.400 27.702 1.00 28.72 189 ASN A O 1
ATOM 1526 N N . PRO A 1 190 ? -4.517 2.719 29.020 1.00 31.80 190 PRO A N 1
ATOM 1527 C CA . PRO A 1 190 ? -4.812 1.982 30.235 1.00 31.80 190 PRO A CA 1
ATOM 1528 C C . PRO A 1 190 ? -6.168 2.464 30.758 1.00 31.80 190 PRO A C 1
ATOM 1530 O O . PRO A 1 190 ? -6.252 3.389 31.560 1.00 31.80 190 PRO A O 1
ATOM 1533 N N . VAL A 1 191 ? -7.259 1.867 30.278 1.00 30.12 191 VAL A N 1
ATOM 1534 C CA . VAL A 1 191 ? -8.541 1.972 30.981 1.00 30.12 191 VAL A CA 1
ATOM 1535 C C . VAL A 1 191 ? -8.630 0.765 31.894 1.00 30.12 191 VAL A C 1
ATOM 1537 O O . VAL A 1 191 ? -8.939 -0.342 31.454 1.00 30.12 191 VAL A O 1
ATOM 1540 N N . VAL A 1 192 ? -8.320 1.005 33.167 1.00 33.94 192 VAL A N 1
ATOM 1541 C CA . VAL A 1 192 ? -8.723 0.169 34.298 1.00 33.94 192 VAL A CA 1
ATOM 1542 C C . VAL A 1 192 ? -10.207 -0.152 34.111 1.00 33.94 192 VAL A C 1
ATOM 1544 O O . VAL A 1 192 ? -11.056 0.728 34.225 1.00 33.94 192 VAL A O 1
ATOM 1547 N N . LYS A 1 193 ? -10.526 -1.390 33.725 1.00 30.75 193 LYS A N 1
ATOM 1548 C CA . LYS A 1 193 ? -11.909 -1.864 33.666 1.00 30.75 193 LYS A CA 1
ATOM 1549 C C . LYS A 1 193 ? -12.248 -2.465 35.017 1.00 30.75 193 LYS A C 1
ATOM 1551 O O . LYS A 1 193 ? -11.853 -3.587 35.316 1.00 30.75 193 LYS A O 1
ATOM 1556 N N . GLU A 1 194 ? -12.975 -1.690 35.811 1.00 27.98 194 GLU A N 1
ATOM 1557 C CA . GLU A 1 194 ? -13.751 -2.204 36.932 1.00 27.98 194 GLU A CA 1
ATOM 1558 C C . GLU A 1 194 ? -14.639 -3.359 36.447 1.00 27.98 194 GLU A C 1
ATOM 1560 O O . GLU A 1 194 ? -15.295 -3.281 35.401 1.00 27.98 194 GLU A O 1
ATOM 1565 N N . GLY A 1 195 ? -14.586 -4.466 37.188 1.00 27.27 195 GLY A N 1
ATOM 1566 C CA . GLY A 1 195 ? -15.324 -5.685 36.898 1.00 27.27 195 GLY A CA 1
ATOM 1567 C C . GLY A 1 195 ? -16.831 -5.472 37.004 1.00 27.27 195 GLY A C 1
ATOM 1568 O O . GLY A 1 195 ? -17.328 -4.831 37.926 1.00 27.27 195 GLY A O 1
ATOM 1569 N N . ILE A 1 196 ? -17.568 -6.044 36.055 1.00 28.19 196 ILE A N 1
ATOM 1570 C CA . ILE A 1 196 ? -19.026 -6.125 36.117 1.00 28.19 196 ILE A CA 1
ATOM 1571 C C . ILE A 1 196 ? -19.376 -7.369 36.944 1.00 28.19 196 ILE A C 1
ATOM 1573 O O . ILE A 1 196 ? -19.227 -8.488 36.458 1.00 28.19 196 ILE A O 1
ATOM 1577 N N . SER A 1 197 ? -19.848 -7.181 38.179 1.00 25.44 197 SER A N 1
ATOM 1578 C CA . SER A 1 197 ? -20.468 -8.246 38.978 1.00 25.44 197 SER A CA 1
ATOM 1579 C C . SER A 1 197 ? -21.874 -8.543 38.453 1.00 25.44 197 SER A C 1
ATOM 1581 O O . SER A 1 197 ? -22.750 -7.677 38.489 1.00 25.44 197 SER A O 1
ATOM 1583 N N . LEU A 1 198 ? -22.120 -9.776 38.013 1.00 28.44 198 LEU A N 1
ATOM 1584 C CA . LEU A 1 198 ? -23.471 -10.300 37.815 1.00 28.44 198 LEU A CA 1
ATOM 1585 C C . LEU A 1 198 ? -23.831 -11.167 39.020 1.00 28.44 198 LEU A C 1
ATOM 1587 O O . LEU A 1 198 ? -23.186 -12.177 39.276 1.00 28.44 198 LEU A O 1
ATOM 1591 N N . LYS A 1 199 ? -24.866 -10.764 39.763 1.00 30.34 199 LYS A N 1
ATOM 1592 C CA . LYS A 1 199 ? -25.479 -11.609 40.790 1.00 30.34 199 LYS A CA 1
ATOM 1593 C C . LYS A 1 199 ? -26.308 -12.689 40.096 1.00 30.34 199 LYS A C 1
ATOM 1595 O O . LYS A 1 199 ? -27.245 -12.355 39.374 1.00 30.34 199 LYS A O 1
ATOM 1600 N N . VAL A 1 200 ? -25.982 -13.954 40.342 1.00 31.70 200 VAL A N 1
ATOM 1601 C CA . VAL A 1 200 ? -26.880 -15.090 40.109 1.00 31.70 200 VAL A CA 1
ATOM 1602 C C . VAL A 1 200 ? -26.956 -15.880 41.410 1.00 31.70 200 VAL A C 1
ATOM 1604 O O . VAL A 1 200 ? -25.940 -16.144 42.048 1.00 31.70 200 VAL A O 1
ATOM 1607 N N . ASP A 1 201 ? -28.185 -16.156 41.830 1.00 35.31 201 ASP A N 1
ATOM 1608 C CA . ASP A 1 201 ? -28.544 -16.718 43.124 1.00 35.31 201 ASP A CA 1
ATOM 1609 C C . ASP A 1 201 ? -27.883 -18.076 43.416 1.00 35.31 201 ASP A C 1
ATOM 1611 O O . ASP A 1 201 ? -28.048 -19.043 42.677 1.00 35.31 201 ASP A O 1
ATOM 1615 N N . GLY A 1 202 ? -27.211 -18.137 44.570 1.00 40.41 202 GLY A N 1
ATOM 1616 C CA . GLY A 1 202 ? -27.257 -19.268 45.498 1.00 40.41 202 GLY A CA 1
ATOM 1617 C C . GLY A 1 202 ? -26.699 -20.619 45.043 1.00 40.41 202 GLY A C 1
ATOM 1618 O O . GLY A 1 202 ? -27.461 -21.577 44.986 1.00 40.41 202 GLY A O 1
ATOM 1619 N N . ASN A 1 203 ? -25.381 -20.741 44.852 1.00 32.41 203 ASN A N 1
ATOM 1620 C CA . ASN A 1 203 ? -24.579 -21.783 45.518 1.00 32.41 203 ASN A CA 1
ATOM 1621 C C . ASN A 1 203 ? -23.075 -21.527 45.332 1.00 32.41 203 ASN A C 1
ATOM 1623 O O . ASN A 1 203 ? -22.620 -21.105 44.273 1.00 32.41 203 ASN A O 1
ATOM 1627 N N . GLU A 1 204 ? -22.308 -21.777 46.385 1.00 44.44 204 GLU A N 1
ATOM 1628 C CA . GLU A 1 204 ? -20.901 -21.411 46.529 1.00 44.44 204 GLU A CA 1
ATOM 1629 C C . GLU A 1 204 ? -19.972 -22.319 45.706 1.00 44.44 204 GLU A C 1
ATOM 1631 O O . GLU A 1 204 ? -19.730 -23.469 46.074 1.00 44.44 204 GLU A O 1
ATOM 1636 N N . LYS A 1 205 ? -19.455 -21.776 44.595 1.00 34.47 205 LYS A N 1
ATOM 1637 C CA . LYS A 1 205 ? -18.080 -21.879 44.053 1.00 34.47 205 LYS A CA 1
ATOM 1638 C C . LYS A 1 205 ? -18.113 -21.394 42.604 1.00 34.47 205 LYS A C 1
ATOM 1640 O O . LYS A 1 205 ? -18.559 -22.102 41.707 1.00 34.47 205 LYS A O 1
ATOM 1645 N N . GLU A 1 206 ? -17.666 -20.160 42.395 1.00 31.38 206 GLU A N 1
ATOM 1646 C CA . GLU A 1 206 ? -17.480 -19.575 41.068 1.00 31.38 206 GLU A CA 1
ATOM 1647 C C . GLU A 1 206 ? -16.333 -20.303 40.349 1.00 31.38 206 GLU A C 1
ATOM 1649 O O . GLU A 1 206 ? -15.162 -19.961 40.508 1.00 31.38 206 GLU A O 1
ATOM 1654 N N . GLU A 1 207 ? -16.650 -21.321 39.546 1.00 29.80 207 GLU A N 1
ATOM 1655 C CA . GLU A 1 207 ? -15.762 -21.717 38.454 1.00 29.80 207 GLU A CA 1
ATOM 1656 C C . GLU A 1 207 ? -15.862 -20.650 37.366 1.00 29.80 207 GLU A C 1
ATOM 1658 O O . GLU A 1 207 ? -16.769 -20.615 36.532 1.00 29.80 207 GLU A O 1
ATOM 1663 N N . VAL A 1 208 ? -14.908 -19.728 37.420 1.00 32.41 208 VAL A N 1
ATOM 1664 C CA . VAL A 1 208 ? -14.624 -18.776 36.358 1.00 32.41 208 VAL A CA 1
ATOM 1665 C C . VAL A 1 208 ? -14.133 -19.573 35.145 1.00 32.41 208 VAL A C 1
ATOM 1667 O O . VAL A 1 208 ? -12.947 -19.865 35.007 1.00 32.41 208 VAL A O 1
ATOM 1670 N N . VAL A 1 209 ? -15.050 -19.952 34.252 1.00 35.97 209 VAL A N 1
ATOM 1671 C CA . VAL A 1 209 ? -14.692 -20.460 32.922 1.00 35.97 209 VAL A CA 1
ATOM 1672 C C . VAL A 1 209 ? -14.257 -19.260 32.084 1.00 35.97 209 VAL A C 1
ATOM 1674 O O . VAL A 1 209 ? -15.058 -18.637 31.387 1.00 35.97 209 VAL A O 1
ATOM 1677 N N . ILE A 1 210 ? -12.976 -18.902 32.188 1.00 38.53 210 ILE A N 1
ATOM 1678 C CA . ILE A 1 210 ? -12.310 -18.076 31.179 1.00 38.53 210 ILE A CA 1
ATOM 1679 C C . ILE A 1 210 ? -12.201 -18.959 29.931 1.00 38.53 210 ILE A C 1
ATOM 1681 O O . ILE A 1 210 ? -11.549 -20.001 30.002 1.00 38.53 210 ILE A O 1
ATOM 1685 N N . PRO A 1 211 ? -12.832 -18.610 28.795 1.00 36.06 211 PRO A N 1
ATOM 1686 C CA . PRO A 1 211 ? -12.494 -19.249 27.536 1.00 36.06 211 PRO A CA 1
ATOM 1687 C C . PRO A 1 211 ? -11.027 -18.928 27.254 1.00 36.06 211 PRO A C 1
ATOM 1689 O O . PRO A 1 211 ? -10.680 -17.784 26.949 1.00 36.06 211 PRO A O 1
ATOM 1692 N N . ASP A 1 212 ? -10.175 -19.933 27.433 1.00 39.28 212 ASP A N 1
ATOM 1693 C CA . ASP A 1 212 ? -8.747 -19.845 27.189 1.00 39.28 212 ASP A CA 1
ATOM 1694 C C . ASP A 1 212 ? -8.539 -19.486 25.714 1.00 39.28 212 ASP A C 1
ATOM 1696 O O . ASP A 1 212 ? -8.773 -20.281 24.806 1.00 39.28 212 ASP A O 1
ATOM 1700 N N . THR A 1 213 ? -8.239 -18.211 25.477 1.00 47.69 213 THR A N 1
ATOM 1701 C CA . THR A 1 213 ? -7.950 -17.667 24.145 1.00 47.69 213 THR A CA 1
ATOM 1702 C C . THR A 1 213 ? -6.440 -17.509 23.970 1.00 47.69 213 THR A C 1
ATOM 1704 O O . THR A 1 213 ? -5.993 -16.727 23.131 1.00 47.69 213 THR A O 1
ATOM 1707 N N . HIS A 1 214 ? -5.646 -18.209 24.784 1.00 45.34 214 HIS A N 1
ATOM 1708 C CA . HIS A 1 214 ? -4.208 -18.256 24.621 1.00 45.34 214 HIS A CA 1
ATOM 1709 C C . HIS A 1 214 ? -3.852 -19.307 23.569 1.00 45.34 214 HIS A C 1
ATOM 1711 O O . HIS A 1 214 ? -4.251 -20.467 23.658 1.00 45.34 214 HIS A O 1
ATOM 1717 N N . SER A 1 215 ? -3.094 -18.870 22.558 1.00 52.38 215 SER A N 1
ATOM 1718 C CA . SER A 1 215 ? -2.191 -19.741 21.808 1.00 52.38 215 SER A CA 1
ATOM 1719 C C . SER A 1 215 ? -1.527 -20.713 22.773 1.00 52.38 215 SER A C 1
ATOM 1721 O O . SER A 1 215 ? -1.074 -20.298 23.843 1.00 52.38 215 SER A O 1
ATOM 1723 N N . ASP A 1 216 ? -1.499 -21.986 22.392 1.00 55.88 216 ASP A N 1
ATOM 1724 C CA . ASP A 1 216 ? -0.869 -23.051 23.159 1.00 55.88 216 ASP A CA 1
ATOM 1725 C C . ASP A 1 216 ? 0.505 -22.558 23.665 1.00 55.88 216 ASP A C 1
ATOM 1727 O O . ASP A 1 216 ? 1.307 -22.075 22.858 1.00 55.88 216 ASP A O 1
ATOM 1731 N N . PRO A 1 217 ? 0.807 -22.606 24.977 1.00 58.38 217 PRO A N 1
ATOM 1732 C CA . PRO A 1 217 ? 2.111 -22.197 25.500 1.00 58.38 217 PRO A CA 1
ATOM 1733 C C . PRO A 1 217 ? 3.280 -22.908 24.797 1.00 58.38 217 PRO A C 1
ATOM 1735 O O . PRO A 1 217 ? 4.389 -22.374 24.759 1.00 58.38 217 PRO A O 1
ATOM 1738 N N . GLN A 1 218 ? 3.041 -24.077 24.191 1.00 57.44 218 GLN A N 1
ATOM 1739 C CA . GLN A 1 218 ? 4.013 -24.758 23.336 1.00 57.44 218 GLN A CA 1
ATOM 1740 C C . GLN A 1 218 ? 4.276 -24.013 22.017 1.00 57.44 218 GLN A C 1
ATOM 1742 O O . GLN A 1 218 ? 5.420 -23.946 21.573 1.00 57.44 218 GLN A O 1
ATOM 1747 N N . GLU A 1 219 ? 3.253 -23.419 21.406 1.00 57.09 219 GLU A N 1
ATOM 1748 C CA . GLU A 1 219 ? 3.348 -22.677 20.144 1.00 57.09 219 GLU A CA 1
ATOM 1749 C C . GLU A 1 219 ? 4.090 -21.344 20.334 1.00 57.09 219 GLU A C 1
ATOM 1751 O O . GLU A 1 219 ? 4.987 -21.020 19.555 1.00 57.09 219 GLU A O 1
ATOM 1756 N N . LEU A 1 220 ? 3.830 -20.640 21.443 1.00 61.97 220 LEU A N 1
ATOM 1757 C CA . LEU A 1 220 ? 4.569 -19.426 21.818 1.00 61.97 220 LEU A CA 1
ATOM 1758 C C . LEU A 1 220 ? 6.063 -19.703 22.060 1.00 61.97 220 LEU A C 1
ATOM 1760 O O . LEU A 1 220 ? 6.918 -18.956 21.584 1.00 61.97 220 LEU A O 1
ATOM 1764 N N . LEU A 1 221 ? 6.393 -20.813 22.729 1.00 67.38 221 LEU A N 1
ATOM 1765 C CA . LEU A 1 221 ? 7.780 -21.247 22.934 1.00 67.38 221 LEU A CA 1
ATOM 1766 C C . LEU A 1 221 ? 8.488 -21.588 21.614 1.00 67.38 221 LEU A C 1
ATOM 1768 O O . LEU A 1 221 ? 9.668 -21.273 21.449 1.00 67.38 221 LEU A O 1
ATOM 1772 N N . ILE A 1 222 ? 7.787 -22.217 20.667 1.00 69.88 222 ILE A N 1
ATOM 1773 C CA . ILE A 1 222 ? 8.336 -22.541 19.342 1.00 69.88 222 ILE A CA 1
ATOM 1774 C C . ILE A 1 222 ? 8.614 -21.259 18.545 1.00 69.88 222 ILE A C 1
ATOM 1776 O O . ILE A 1 222 ? 9.670 -21.147 17.915 1.00 69.88 222 ILE A O 1
ATOM 1780 N N . GLU A 1 223 ? 7.715 -20.275 18.592 1.00 69.00 223 GLU A N 1
ATOM 1781 C CA . GLU A 1 223 ? 7.915 -18.981 17.935 1.00 69.00 223 GLU A CA 1
ATOM 1782 C C . GLU A 1 223 ? 9.070 -18.181 18.547 1.00 69.00 223 GLU A C 1
ATOM 1784 O O . GLU A 1 223 ? 9.900 -17.642 17.808 1.00 69.00 223 GLU A O 1
ATOM 1789 N N . GLU A 1 224 ? 9.173 -18.132 19.877 1.00 72.19 224 GLU A N 1
ATOM 1790 C CA . GLU A 1 224 ? 10.283 -17.470 20.570 1.00 72.19 224 GLU A CA 1
ATOM 1791 C C . GLU A 1 224 ? 11.626 -18.124 20.240 1.00 72.19 224 GLU A C 1
ATOM 1793 O O . GLU A 1 224 ? 12.573 -17.428 19.867 1.00 72.19 224 GLU A O 1
ATOM 1798 N N . GLN A 1 225 ? 11.710 -19.458 20.290 1.00 73.88 225 GLN A N 1
ATOM 1799 C CA . GLN A 1 225 ? 12.930 -20.186 19.926 1.00 73.88 225 GLN A CA 1
ATOM 1800 C C . GLN A 1 225 ? 13.312 -19.964 18.460 1.00 73.88 225 GLN A C 1
ATOM 1802 O O . GLN A 1 225 ? 14.496 -19.832 18.137 1.00 73.88 225 GLN A O 1
ATOM 1807 N N . ARG A 1 226 ? 12.329 -19.900 17.555 1.00 73.12 226 ARG A N 1
ATOM 1808 C CA . ARG A 1 226 ? 12.571 -19.621 16.135 1.00 73.12 226 ARG A CA 1
ATOM 1809 C C . ARG A 1 226 ? 13.097 -18.201 15.928 1.00 73.12 226 ARG A C 1
ATOM 1811 O O . ARG A 1 226 ? 14.081 -18.031 15.210 1.00 73.12 226 ARG A O 1
ATOM 1818 N N . LYS A 1 227 ? 12.500 -17.203 16.587 1.00 76.44 227 LYS A N 1
ATOM 1819 C CA . LYS A 1 227 ? 12.959 -15.803 16.550 1.00 76.44 227 LYS A CA 1
ATOM 1820 C C . LYS A 1 227 ? 14.366 -15.650 17.124 1.00 76.44 227 LYS A C 1
ATOM 1822 O O . LYS A 1 227 ? 15.181 -14.955 16.525 1.00 76.44 227 LYS A O 1
ATOM 1827 N N . GLN A 1 228 ? 14.672 -16.328 18.231 1.00 78.50 228 GLN A N 1
ATOM 1828 C CA . GLN A 1 228 ? 16.006 -16.317 18.837 1.00 78.50 228 GLN A CA 1
ATOM 1829 C C . GLN A 1 228 ? 17.058 -16.895 17.888 1.00 78.50 228 GLN A C 1
ATOM 1831 O O . GLN A 1 228 ? 18.035 -16.215 17.582 1.00 78.50 228 GLN A O 1
ATOM 1836 N N . ARG A 1 229 ? 16.819 -18.090 17.330 1.00 79.12 229 ARG A N 1
ATOM 1837 C CA . ARG A 1 229 ? 17.730 -18.712 16.351 1.00 79.12 229 ARG A CA 1
ATOM 1838 C C . ARG A 1 229 ? 17.939 -17.832 15.120 1.00 79.12 229 ARG A C 1
ATOM 1840 O O . ARG A 1 229 ? 19.060 -17.694 14.637 1.00 79.12 229 ARG A O 1
ATOM 1847 N N . LEU A 1 230 ? 16.872 -17.212 14.618 1.00 81.38 230 LEU A N 1
ATOM 1848 C CA . LEU A 1 230 ? 16.950 -16.299 13.480 1.00 81.38 230 LEU A CA 1
ATOM 1849 C C . LEU A 1 230 ? 17.775 -15.050 13.820 1.00 81.38 230 LEU A C 1
ATOM 1851 O O . LEU A 1 230 ? 18.637 -14.648 13.038 1.00 81.38 230 LEU A O 1
ATOM 1855 N N . GLY A 1 231 ? 17.560 -14.476 15.006 1.00 81.19 231 GLY A N 1
ATOM 1856 C CA . GLY A 1 231 ? 18.325 -13.344 15.526 1.00 81.19 231 GLY A CA 1
ATOM 1857 C C . GLY A 1 231 ? 19.815 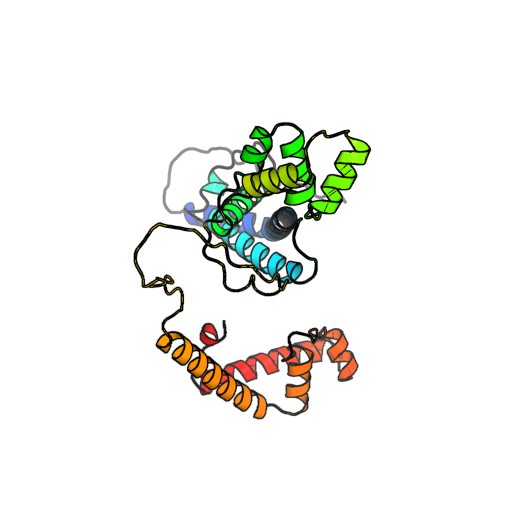-13.653 15.678 1.00 81.19 231 GLY A C 1
ATOM 1858 O O . GLY A 1 231 ? 20.645 -12.837 15.278 1.00 81.19 231 GLY A O 1
ATOM 1859 N N . GLU A 1 232 ? 20.168 -14.841 16.171 1.00 83.62 232 GLU A N 1
ATOM 1860 C CA . GLU A 1 232 ? 21.556 -15.312 16.271 1.00 83.62 232 GLU A CA 1
ATOM 1861 C C . GLU A 1 232 ? 22.211 -15.423 14.889 1.00 83.62 232 GLU A C 1
ATOM 1863 O O . GLU A 1 232 ? 23.275 -14.846 14.647 1.00 83.62 232 GLU A O 1
ATOM 1868 N N . VAL A 1 233 ? 21.543 -16.082 13.939 1.00 84.12 233 VAL A N 1
ATOM 1869 C CA . VAL A 1 233 ? 22.054 -16.257 12.571 1.00 84.12 233 VAL A CA 1
ATOM 1870 C C . VAL A 1 233 ? 22.262 -14.910 11.871 1.00 84.12 233 VAL A C 1
ATOM 1872 O O . VAL A 1 233 ? 23.304 -14.693 11.236 1.00 84.12 233 VAL A O 1
ATOM 1875 N N . VAL A 1 234 ? 21.302 -13.990 12.012 1.00 84.75 234 VAL A N 1
ATOM 1876 C CA . VAL A 1 234 ? 21.383 -12.625 11.475 1.00 84.75 234 VAL A CA 1
ATOM 1877 C C . VAL A 1 234 ? 22.502 -11.837 12.159 1.00 84.75 234 VAL A C 1
ATOM 1879 O O . VAL A 1 234 ? 23.306 -11.205 11.471 1.00 84.75 234 VAL A O 1
ATOM 1882 N N . GLY A 1 235 ? 22.607 -11.906 13.487 1.00 84.81 235 GLY A N 1
ATOM 1883 C CA . GLY A 1 235 ? 23.646 -11.233 14.265 1.00 84.81 235 GLY A CA 1
ATOM 1884 C C . GLY A 1 235 ? 25.051 -11.669 13.852 1.00 84.81 235 GLY A C 1
ATOM 1885 O O . GLY A 1 235 ? 25.918 -10.835 13.582 1.00 84.81 235 GLY A O 1
ATOM 1886 N N . GLU A 1 236 ? 25.267 -12.972 13.689 1.00 84.69 236 GLU A N 1
ATOM 1887 C CA . GLU A 1 236 ? 26.536 -13.500 13.200 1.00 84.69 236 GLU A CA 1
ATOM 1888 C C . GLU A 1 236 ? 26.815 -13.124 11.733 1.00 84.69 236 GLU A C 1
ATOM 1890 O O . GLU A 1 236 ? 27.966 -12.890 11.362 1.00 84.69 236 GLU A O 1
ATOM 1895 N N . ALA A 1 237 ? 25.792 -13.071 10.871 1.00 85.69 237 ALA A N 1
ATOM 1896 C CA . ALA A 1 237 ? 25.961 -12.617 9.489 1.00 85.69 237 ALA A CA 1
ATOM 1897 C C . ALA A 1 237 ? 26.367 -11.133 9.435 1.00 85.69 237 ALA A C 1
ATOM 1899 O O . ALA A 1 237 ? 27.245 -10.756 8.655 1.00 85.69 237 ALA A O 1
ATOM 1900 N N . ILE A 1 238 ? 25.789 -10.299 10.307 1.00 86.81 238 ILE A N 1
ATOM 1901 C CA . ILE A 1 238 ? 26.167 -8.891 10.471 1.00 86.81 238 ILE A CA 1
ATOM 1902 C C . ILE A 1 238 ? 27.593 -8.769 11.028 1.00 86.81 238 ILE A C 1
ATOM 1904 O O . ILE A 1 238 ? 28.332 -7.881 10.604 1.00 86.81 238 ILE A O 1
ATOM 1908 N N . ALA A 1 239 ? 28.022 -9.663 11.923 1.00 87.38 239 ALA A N 1
ATOM 1909 C CA . ALA A 1 239 ? 29.379 -9.658 12.476 1.00 87.38 239 ALA A CA 1
ATOM 1910 C C . ALA A 1 239 ? 30.475 -9.893 11.415 1.00 87.38 239 ALA A C 1
ATOM 1912 O O . ALA A 1 239 ? 31.591 -9.399 11.572 1.00 87.38 239 ALA A O 1
ATOM 1913 N N . GLN A 1 240 ? 30.160 -10.579 10.309 1.00 87.88 240 GLN A N 1
ATOM 1914 C CA . GLN A 1 240 ? 31.080 -10.787 9.178 1.00 87.88 240 GLN A CA 1
ATOM 1915 C C . GLN A 1 240 ? 31.180 -9.579 8.228 1.00 87.88 240 GLN A C 1
ATOM 1917 O O . GLN A 1 240 ? 31.973 -9.577 7.277 1.00 87.88 240 GLN A O 1
ATOM 1922 N N . LEU A 1 241 ? 30.368 -8.544 8.448 1.00 90.25 241 LEU A N 1
ATOM 1923 C CA . LEU A 1 241 ? 30.426 -7.304 7.686 1.00 90.25 241 LEU A CA 1
ATOM 1924 C C . LEU A 1 241 ? 31.528 -6.384 8.222 1.00 90.25 241 LEU A C 1
ATOM 1926 O O . LEU A 1 241 ? 31.794 -6.303 9.425 1.00 90.25 241 LEU A O 1
ATOM 1930 N N . SER A 1 242 ? 32.149 -5.624 7.321 1.00 90.81 242 SER A N 1
ATOM 1931 C CA . SER A 1 242 ? 33.130 -4.611 7.718 1.00 90.81 242 SER A CA 1
ATOM 1932 C C . SER A 1 242 ? 32.478 -3.512 8.572 1.00 90.81 242 SER A C 1
ATOM 1934 O O . SER A 1 242 ? 31.259 -3.331 8.565 1.00 90.81 242 SER A O 1
ATOM 1936 N N . GLY A 1 243 ? 33.276 -2.745 9.322 1.00 88.62 243 GLY A N 1
ATOM 1937 C CA . GLY A 1 243 ? 32.749 -1.645 10.145 1.00 88.62 243 GLY A CA 1
ATOM 1938 C C . GLY A 1 243 ? 31.942 -0.620 9.335 1.00 88.62 243 GLY A C 1
ATOM 1939 O O . GLY A 1 243 ? 30.879 -0.184 9.767 1.00 88.62 243 GLY A O 1
ATOM 1940 N N . GLU A 1 244 ? 32.396 -0.304 8.121 1.00 88.56 244 GLU A N 1
ATOM 1941 C CA . GLU A 1 244 ? 31.684 0.591 7.204 1.00 88.56 244 GLU A CA 1
ATOM 1942 C C . GLU A 1 244 ? 30.364 -0.025 6.706 1.00 88.56 244 GLU A C 1
ATOM 1944 O O . GLU A 1 244 ? 29.339 0.652 6.663 1.00 88.56 244 GLU A O 1
ATOM 1949 N N . GLU A 1 245 ? 30.363 -1.316 6.365 1.00 91.75 245 GLU A N 1
ATOM 1950 C CA . GLU A 1 245 ? 29.166 -2.042 5.921 1.00 91.75 245 GLU A CA 1
ATOM 1951 C C . GLU A 1 245 ? 28.096 -2.093 7.021 1.00 91.75 245 GLU A C 1
ATOM 1953 O O . GLU A 1 245 ? 26.929 -1.803 6.753 1.00 91.75 245 GLU A O 1
ATOM 1958 N N . ARG A 1 246 ? 28.495 -2.377 8.268 1.00 91.50 246 ARG A N 1
ATOM 1959 C CA . ARG A 1 246 ? 27.596 -2.346 9.434 1.00 91.50 246 ARG A CA 1
ATOM 1960 C C . ARG A 1 246 ? 27.015 -0.958 9.668 1.00 91.50 246 ARG A C 1
ATOM 1962 O O . ARG A 1 246 ? 25.825 -0.831 9.938 1.00 91.50 246 ARG A O 1
ATOM 1969 N N . MET A 1 247 ? 27.831 0.084 9.519 1.00 89.94 247 MET A N 1
ATOM 1970 C CA . MET A 1 247 ? 27.387 1.469 9.666 1.00 89.94 247 MET A CA 1
ATOM 1971 C C . MET A 1 247 ? 26.363 1.853 8.588 1.00 89.94 247 MET A C 1
ATOM 1973 O O . MET A 1 247 ? 25.336 2.457 8.896 1.00 89.94 247 MET A O 1
ATOM 1977 N N . ILE A 1 248 ? 26.592 1.459 7.329 1.00 91.50 248 ILE A N 1
ATOM 1978 C CA . ILE A 1 248 ? 25.626 1.646 6.233 1.00 91.50 248 ILE A CA 1
ATOM 1979 C C . ILE A 1 248 ? 24.308 0.933 6.543 1.00 91.50 248 ILE A C 1
ATOM 1981 O O . ILE A 1 248 ? 23.243 1.525 6.356 1.00 91.50 248 ILE A O 1
ATOM 1985 N N . LEU A 1 249 ? 24.384 -0.313 7.021 1.00 91.25 249 LEU A N 1
ATOM 1986 C CA . LEU A 1 249 ? 23.215 -1.119 7.352 1.00 91.25 249 LEU A CA 1
ATOM 1987 C C . LEU A 1 249 ? 22.417 -0.484 8.494 1.00 91.25 249 LEU A C 1
ATOM 1989 O O . LEU A 1 249 ? 21.236 -0.236 8.306 1.00 91.25 249 LEU A O 1
ATOM 1993 N N . ARG A 1 250 ? 23.072 -0.089 9.593 1.00 89.88 250 ARG A N 1
ATOM 1994 C CA . ARG A 1 250 ? 22.438 0.587 10.739 1.00 89.88 250 ARG A CA 1
ATOM 1995 C C . ARG A 1 250 ? 21.778 1.910 10.357 1.00 89.88 250 ARG A C 1
ATOM 1997 O O . ARG A 1 250 ? 20.679 2.206 10.798 1.00 89.88 250 ARG A O 1
ATOM 2004 N N . MET A 1 251 ? 22.427 2.716 9.514 1.00 90.44 251 MET A N 1
ATOM 2005 C CA . MET A 1 251 ? 21.836 3.978 9.056 1.00 90.44 251 MET A CA 1
ATOM 2006 C C . MET A 1 251 ? 20.613 3.761 8.163 1.00 90.44 251 MET A C 1
ATOM 2008 O O . MET A 1 251 ? 19.720 4.608 8.139 1.00 90.44 251 MET A O 1
ATOM 2012 N N . ARG A 1 252 ? 20.595 2.684 7.370 1.00 90.75 252 ARG A N 1
ATOM 2013 C CA . ARG A 1 252 ? 19.521 2.412 6.409 1.00 90.75 252 ARG A CA 1
ATOM 2014 C C . ARG A 1 252 ? 18.370 1.608 7.013 1.00 90.75 252 ARG A C 1
ATOM 2016 O O . ARG A 1 252 ? 17.234 1.836 6.612 1.00 90.75 252 ARG A O 1
ATOM 2023 N N . PHE A 1 253 ? 18.680 0.705 7.930 1.00 88.56 253 PHE A N 1
ATOM 2024 C CA . PHE A 1 253 ? 17.785 -0.225 8.609 1.00 88.56 253 PHE A CA 1
ATOM 2025 C C . PHE A 1 253 ? 18.132 -0.186 10.109 1.00 88.56 253 PHE A C 1
ATOM 2027 O O . PHE A 1 253 ? 18.936 -0.998 10.573 1.00 88.56 253 PHE A O 1
ATOM 2034 N N . PRO A 1 254 ? 17.641 0.825 10.843 1.00 84.81 254 PRO A N 1
ATOM 2035 C CA . PRO A 1 254 ? 17.856 0.908 12.282 1.00 84.81 254 PRO A CA 1
ATOM 2036 C C . PRO A 1 254 ? 17.221 -0.296 12.986 1.00 84.81 254 PRO A C 1
ATOM 2038 O O . PRO A 1 254 ? 16.196 -0.805 12.538 1.00 84.81 254 PRO A O 1
ATOM 2041 N N . ALA A 1 255 ? 17.870 -0.765 14.053 1.00 73.69 255 ALA A N 1
ATOM 2042 C CA . ALA A 1 255 ? 17.383 -1.889 14.854 1.00 73.69 255 ALA A CA 1
ATOM 2043 C C . ALA A 1 255 ? 16.251 -1.471 15.805 1.00 73.69 255 ALA A C 1
ATOM 2045 O O . ALA A 1 255 ? 15.395 -2.288 16.123 1.00 73.69 255 ALA A O 1
ATOM 2046 N N . ASP A 1 256 ? 16.250 -0.204 16.219 1.00 77.62 256 ASP A N 1
ATOM 2047 C CA . ASP A 1 256 ? 15.252 0.360 17.119 1.00 77.62 256 ASP A CA 1
ATOM 2048 C C . ASP A 1 256 ? 14.106 0.974 16.306 1.00 77.62 256 ASP A C 1
ATOM 2050 O O . ASP A 1 256 ? 14.342 1.781 15.402 1.00 77.62 256 ASP A O 1
ATOM 2054 N N . GLU A 1 257 ? 12.863 0.631 16.648 1.00 70.88 257 GLU A N 1
ATOM 2055 C CA . GLU A 1 257 ? 11.657 1.130 15.963 1.00 70.88 257 GLU A CA 1
ATOM 2056 C C . GLU A 1 257 ? 11.487 2.658 16.083 1.00 70.88 257 GLU A C 1
ATOM 2058 O O . GLU A 1 257 ? 10.836 3.296 15.253 1.00 70.88 257 GLU A O 1
ATOM 2063 N N . GLU A 1 258 ? 12.125 3.273 17.082 1.00 75.00 258 GLU A N 1
ATOM 2064 C CA . GLU A 1 258 ? 12.121 4.721 17.303 1.00 75.00 258 GLU A CA 1
ATOM 2065 C C . GLU A 1 258 ? 13.047 5.486 16.334 1.00 75.00 258 GLU A C 1
ATOM 2067 O O . GLU A 1 258 ? 12.825 6.670 16.040 1.00 75.00 258 GLU A O 1
ATOM 2072 N N . GLU A 1 259 ? 14.088 4.833 15.803 1.00 79.75 259 GLU A N 1
ATOM 2073 C CA . GLU A 1 259 ? 15.051 5.459 14.898 1.00 79.75 259 GLU A CA 1
ATOM 2074 C C . GLU A 1 259 ? 14.548 5.433 13.443 1.00 79.75 259 GLU A C 1
ATOM 2076 O O . GLU A 1 259 ? 14.164 4.410 12.885 1.00 79.75 259 GLU A O 1
ATOM 2081 N N . LYS A 1 260 ? 14.583 6.585 12.757 1.00 81.88 260 LYS A N 1
ATOM 2082 C CA . LYS A 1 260 ? 14.126 6.674 11.358 1.00 81.88 260 LYS A CA 1
ATOM 2083 C C . LYS A 1 260 ? 15.212 6.221 10.371 1.00 81.88 260 LYS A C 1
ATOM 2085 O O . LYS A 1 260 ? 16.324 6.758 10.422 1.00 81.88 260 LYS A O 1
ATOM 2090 N N . PRO A 1 261 ? 14.880 5.378 9.371 1.00 89.06 261 PRO A N 1
ATOM 2091 C CA . PRO A 1 261 ? 15.771 5.053 8.259 1.00 89.06 261 PRO A CA 1
ATOM 2092 C C . PRO A 1 261 ? 16.327 6.301 7.562 1.00 89.06 261 PRO A C 1
ATOM 2094 O O . PRO A 1 261 ? 15.576 7.152 7.070 1.00 89.06 261 PRO A O 1
ATOM 2097 N N . ARG A 1 262 ? 17.655 6.410 7.447 1.00 89.50 262 ARG A N 1
ATOM 2098 C CA . ARG A 1 262 ? 18.285 7.515 6.713 1.00 89.50 262 ARG A CA 1
ATOM 2099 C C . ARG A 1 262 ? 18.112 7.339 5.206 1.00 89.50 262 ARG A C 1
ATOM 2101 O O . ARG A 1 262 ? 18.175 6.239 4.639 1.00 89.50 262 ARG A O 1
ATOM 2108 N N . LYS A 1 263 ? 17.927 8.466 4.513 1.00 92.56 263 LYS A N 1
ATOM 2109 C CA . LYS A 1 263 ? 17.898 8.494 3.043 1.00 92.56 263 LYS A CA 1
ATOM 2110 C C . LYS A 1 263 ? 19.299 8.235 2.489 1.00 92.56 263 LYS A C 1
ATOM 2112 O O . LYS A 1 263 ? 20.291 8.660 3.076 1.00 92.56 263 LYS A O 1
ATOM 2117 N N . VAL A 1 264 ? 19.383 7.615 1.311 1.00 90.19 264 VAL A N 1
ATOM 2118 C CA . VAL A 1 264 ? 20.667 7.297 0.655 1.00 90.19 264 VAL A CA 1
ATOM 2119 C C . VAL A 1 264 ? 21.521 8.553 0.421 1.00 90.19 264 VAL A C 1
ATOM 2121 O O . VAL A 1 264 ? 22.735 8.498 0.561 1.00 90.19 264 VAL A O 1
ATOM 2124 N N . GLU A 1 265 ? 20.895 9.706 0.176 1.00 92.25 265 GLU A N 1
ATOM 2125 C CA . GLU A 1 265 ? 21.572 11.009 0.065 1.00 92.25 265 GLU A CA 1
ATOM 2126 C C . GLU A 1 265 ? 22.211 11.492 1.374 1.00 92.25 265 GLU A C 1
ATOM 2128 O O . GLU A 1 265 ? 23.251 12.145 1.371 1.00 92.25 265 GLU A O 1
ATOM 2133 N N . GLN A 1 266 ? 21.589 11.196 2.516 1.00 91.62 266 GLN A N 1
ATOM 2134 C CA . GLN A 1 266 ? 22.156 11.530 3.824 1.00 91.62 266 GLN A CA 1
ATOM 2135 C C . GLN A 1 266 ? 23.328 10.600 4.133 1.00 91.62 266 GLN A C 1
ATOM 2137 O O . GLN A 1 266 ? 24.363 11.054 4.610 1.00 91.62 266 GLN A O 1
ATOM 2142 N N . ILE A 1 267 ? 23.187 9.316 3.792 1.00 92.25 267 ILE A N 1
ATOM 2143 C CA . ILE A 1 267 ? 24.250 8.316 3.917 1.00 92.25 267 ILE A CA 1
ATOM 2144 C C . ILE A 1 267 ? 25.447 8.694 3.033 1.00 92.25 267 ILE A C 1
ATOM 2146 O O . ILE A 1 267 ? 26.581 8.655 3.497 1.00 92.25 267 ILE A O 1
ATOM 2150 N N . SER A 1 268 ? 25.221 9.128 1.788 1.00 94.38 268 SER A N 1
ATOM 2151 C CA . SER A 1 268 ? 26.302 9.532 0.881 1.00 94.38 268 SER A CA 1
ATOM 2152 C C . SER A 1 268 ? 27.084 10.734 1.412 1.00 94.38 268 SER A C 1
ATOM 2154 O O . SER A 1 268 ? 28.311 10.737 1.355 1.00 94.38 268 SER A O 1
ATOM 2156 N N . LYS A 1 269 ? 26.382 11.726 1.984 1.00 93.62 269 LYS A N 1
ATOM 2157 C CA . LYS A 1 269 ? 27.004 12.898 2.624 1.00 93.62 269 LYS A CA 1
ATOM 2158 C C . LYS A 1 269 ? 27.845 12.512 3.842 1.00 93.62 269 LYS A C 1
ATOM 2160 O O . LYS A 1 269 ? 28.950 13.016 3.980 1.00 93.62 269 LYS A O 1
ATOM 2165 N N . LEU A 1 270 ? 27.347 11.608 4.688 1.00 92.00 270 LEU A N 1
ATOM 2166 C CA . LEU A 1 270 ? 28.066 11.141 5.880 1.00 92.00 270 LEU A CA 1
ATOM 2167 C C . LEU A 1 270 ? 29.307 10.309 5.542 1.00 92.00 270 LEU A C 1
ATOM 2169 O O . LEU A 1 270 ? 30.308 10.397 6.240 1.00 92.00 270 LEU A O 1
ATOM 2173 N N . LEU A 1 271 ? 29.246 9.519 4.470 1.00 89.44 271 LEU A N 1
ATOM 2174 C CA . LEU A 1 271 ? 30.361 8.686 4.013 1.00 89.44 271 LEU A CA 1
ATOM 2175 C C . LEU A 1 271 ? 31.368 9.438 3.129 1.00 89.44 271 LEU A C 1
ATOM 2177 O O . LEU A 1 271 ? 32.393 8.867 2.769 1.00 89.44 271 LEU A O 1
ATOM 2181 N N . GLY A 1 272 ? 31.068 10.673 2.716 1.00 92.75 272 GLY A N 1
ATOM 2182 C CA . GLY A 1 272 ? 31.927 11.448 1.815 1.00 92.75 272 GLY A CA 1
ATOM 2183 C C . GLY A 1 272 ? 32.076 10.846 0.410 1.00 92.75 272 GLY A C 1
ATOM 2184 O O . GLY A 1 272 ? 33.052 11.131 -0.279 1.00 92.75 272 GLY A O 1
ATOM 2185 N N . ILE A 1 273 ? 31.131 10.007 -0.030 1.00 93.94 273 ILE A N 1
ATOM 2186 C CA . ILE A 1 273 ? 31.156 9.357 -1.351 1.00 93.94 273 ILE A CA 1
ATOM 2187 C C . ILE A 1 273 ? 29.995 9.829 -2.228 1.00 93.94 273 ILE A C 1
ATOM 2189 O O . ILE A 1 273 ? 28.979 10.334 -1.750 1.00 93.94 273 ILE A O 1
ATOM 2193 N N . SER A 1 274 ? 30.124 9.644 -3.543 1.00 94.25 274 SER A N 1
ATOM 2194 C CA . SER A 1 274 ? 29.062 10.021 -4.480 1.00 94.25 274 SER A CA 1
ATOM 2195 C C . SER A 1 274 ? 27.792 9.192 -4.267 1.00 94.25 274 SER A C 1
ATOM 2197 O O . SER A 1 274 ? 27.850 7.998 -3.974 1.00 94.25 274 SER A O 1
ATOM 2199 N N . LEU A 1 275 ? 26.629 9.804 -4.512 1.00 91.88 275 LEU A N 1
ATOM 2200 C CA . LEU A 1 275 ? 25.319 9.154 -4.390 1.00 91.88 275 LEU A CA 1
ATOM 2201 C C . LEU A 1 275 ? 25.247 7.830 -5.174 1.00 91.88 275 LEU A C 1
ATOM 2203 O O . LEU A 1 275 ? 24.769 6.814 -4.671 1.00 91.88 275 LEU A O 1
ATOM 2207 N N . LYS A 1 276 ? 25.783 7.821 -6.402 1.00 92.75 276 LYS A N 1
ATOM 2208 C CA . LYS A 1 276 ? 25.848 6.629 -7.260 1.00 92.75 276 LYS A CA 1
ATOM 2209 C C . LYS A 1 276 ? 26.708 5.521 -6.641 1.00 92.75 276 LYS A C 1
ATOM 2211 O O . LYS A 1 276 ? 26.345 4.348 -6.728 1.00 92.75 276 LYS A O 1
ATOM 2216 N N . ALA A 1 277 ? 27.830 5.877 -6.012 1.00 91.06 277 ALA A N 1
ATOM 2217 C CA . ALA A 1 277 ? 28.671 4.918 -5.305 1.00 91.06 277 ALA A CA 1
ATOM 2218 C C . ALA A 1 277 ? 27.949 4.345 -4.078 1.00 91.06 277 ALA A C 1
ATOM 2220 O O . ALA A 1 277 ? 28.009 3.136 -3.866 1.00 91.06 277 ALA A O 1
ATOM 2221 N N . THR A 1 278 ? 27.202 5.168 -3.335 1.00 91.25 278 THR A N 1
ATOM 2222 C CA . THR A 1 278 ? 26.399 4.725 -2.185 1.00 91.25 278 THR A CA 1
ATOM 2223 C C . THR A 1 278 ? 25.330 3.714 -2.588 1.00 91.25 278 THR A C 1
ATOM 2225 O O . THR A 1 278 ? 25.271 2.641 -1.992 1.00 91.25 278 THR A O 1
ATOM 2228 N N . TYR A 1 279 ? 24.546 3.986 -3.640 1.00 91.94 279 TYR A N 1
ATOM 2229 C CA . TYR A 1 279 ? 23.559 3.025 -4.157 1.00 91.94 279 TYR A CA 1
ATOM 2230 C C . TYR A 1 279 ? 24.204 1.689 -4.536 1.00 91.94 279 TYR A C 1
ATOM 2232 O O . TYR A 1 279 ? 23.731 0.629 -4.130 1.00 91.94 279 TYR A O 1
ATOM 2240 N N . LYS A 1 280 ? 25.328 1.731 -5.263 1.00 93.62 280 LYS A N 1
ATOM 2241 C CA . LYS A 1 280 ? 26.059 0.521 -5.666 1.00 93.62 280 LYS A CA 1
ATOM 2242 C C . LYS A 1 280 ? 26.608 -0.253 -4.463 1.00 93.62 280 LYS A C 1
ATOM 2244 O O . LYS A 1 280 ? 26.692 -1.477 -4.510 1.00 93.62 280 LYS A O 1
ATOM 2249 N N . ARG A 1 281 ? 27.007 0.449 -3.399 1.00 92.06 281 ARG A N 1
ATOM 2250 C CA . ARG A 1 281 ? 27.543 -0.155 -2.174 1.00 92.06 281 ARG A CA 1
ATOM 2251 C C . ARG A 1 281 ? 26.439 -0.813 -1.349 1.00 92.06 281 ARG A C 1
ATOM 2253 O O . ARG A 1 281 ? 26.635 -1.944 -0.926 1.00 92.06 281 ARG A O 1
ATOM 2260 N N . ILE A 1 282 ? 25.274 -0.174 -1.222 1.00 92.38 282 ILE A N 1
ATOM 2261 C CA . ILE A 1 282 ? 24.086 -0.759 -0.577 1.00 92.38 282 ILE A CA 1
ATOM 2262 C C . ILE A 1 282 ? 23.613 -2.007 -1.335 1.00 92.38 282 ILE A C 1
ATOM 2264 O O . ILE A 1 282 ? 23.391 -3.039 -0.716 1.00 92.38 282 ILE A O 1
ATOM 2268 N N . ASP A 1 283 ? 23.523 -1.963 -2.667 1.00 92.56 283 ASP A N 1
ATOM 2269 C CA . ASP A 1 283 ? 23.121 -3.132 -3.470 1.00 92.56 283 ASP A CA 1
ATOM 2270 C C . ASP A 1 283 ? 24.085 -4.321 -3.287 1.00 92.56 283 ASP A C 1
ATOM 2272 O O . ASP A 1 283 ? 23.667 -5.459 -3.066 1.00 92.56 283 ASP A O 1
ATOM 2276 N N . ARG A 1 284 ? 25.399 -4.060 -3.309 1.00 93.12 284 ARG A N 1
ATOM 2277 C CA . ARG A 1 284 ? 26.420 -5.086 -3.034 1.00 93.12 284 ARG A CA 1
ATOM 2278 C C . ARG A 1 284 ? 26.325 -5.631 -1.611 1.00 93.12 284 ARG A C 1
ATOM 2280 O O . ARG A 1 284 ? 26.481 -6.835 -1.428 1.00 93.12 284 ARG A O 1
ATOM 2287 N N . LEU A 1 285 ? 26.065 -4.761 -0.637 1.00 93.06 285 LEU A N 1
ATOM 2288 C CA . LEU A 1 285 ? 25.888 -5.128 0.763 1.00 93.06 285 LEU A CA 1
ATOM 2289 C C . LEU A 1 285 ? 24.687 -6.062 0.938 1.00 93.06 285 LEU A C 1
ATOM 2291 O O . LEU A 1 285 ? 24.848 -7.141 1.492 1.00 93.06 285 LEU A O 1
ATOM 2295 N N . LEU A 1 286 ? 23.523 -5.716 0.382 1.00 90.19 286 LEU A N 1
ATOM 2296 C CA . LEU A 1 286 ? 22.321 -6.553 0.458 1.00 90.19 286 LEU A CA 1
ATOM 2297 C C . LEU A 1 286 ? 22.523 -7.916 -0.217 1.00 90.19 286 LEU A C 1
ATOM 2299 O O . LEU A 1 286 ? 22.147 -8.946 0.339 1.00 90.19 286 LEU A O 1
ATOM 2303 N N . LYS A 1 287 ? 23.191 -7.953 -1.379 1.00 91.12 287 LYS A N 1
ATOM 2304 C CA . LYS A 1 287 ? 23.561 -9.213 -2.050 1.00 91.12 287 LYS A CA 1
ATOM 2305 C C . LYS A 1 287 ? 24.518 -10.061 -1.214 1.00 91.12 287 LYS A C 1
ATOM 2307 O O . LYS A 1 287 ? 24.414 -11.284 -1.232 1.00 91.12 287 LYS A O 1
ATOM 2312 N N . LYS A 1 288 ? 25.451 -9.431 -0.497 1.00 89.75 288 LYS A N 1
ATOM 2313 C CA . LYS A 1 288 ? 26.365 -10.116 0.425 1.00 89.75 288 LYS A CA 1
ATOM 2314 C C . LYS A 1 288 ? 25.602 -10.677 1.626 1.00 89.75 288 LYS A C 1
ATOM 2316 O O . LYS A 1 288 ? 25.748 -11.861 1.898 1.00 89.75 288 LYS A O 1
ATOM 2321 N N . CYS A 1 289 ? 24.743 -9.883 2.271 1.00 87.81 289 CYS A N 1
ATOM 2322 C CA . CYS A 1 289 ? 23.882 -10.333 3.371 1.00 87.81 289 CYS A CA 1
ATOM 2323 C C . CYS A 1 289 ? 23.017 -11.527 2.959 1.00 87.81 289 CYS A C 1
ATOM 2325 O O . CYS A 1 289 ? 22.988 -12.524 3.669 1.00 87.81 289 CYS A O 1
ATOM 2327 N N . ARG A 1 290 ? 22.402 -11.474 1.772 1.00 87.75 290 ARG A N 1
ATOM 2328 C CA . ARG A 1 290 ? 21.625 -12.590 1.221 1.00 87.75 290 ARG A CA 1
ATOM 2329 C C . ARG A 1 290 ? 22.440 -13.881 1.131 1.00 87.75 290 ARG A C 1
ATOM 2331 O O . ARG A 1 290 ? 22.011 -14.897 1.654 1.00 87.75 290 ARG A O 1
ATOM 2338 N N . ARG A 1 291 ? 23.638 -13.831 0.539 1.00 88.25 291 ARG A N 1
ATOM 2339 C CA . ARG A 1 291 ? 24.518 -15.011 0.432 1.00 88.25 291 ARG A CA 1
ATOM 2340 C C . ARG A 1 291 ? 24.946 -15.552 1.796 1.00 88.25 291 ARG A C 1
ATOM 2342 O O . ARG A 1 291 ? 25.086 -16.758 1.950 1.00 88.25 291 ARG A O 1
ATOM 2349 N N . LEU A 1 292 ? 25.180 -14.666 2.767 1.00 86.75 292 LEU A N 1
ATOM 2350 C CA . LEU A 1 292 ? 25.553 -15.057 4.129 1.00 86.75 292 LEU A CA 1
ATOM 2351 C C . LEU A 1 292 ? 24.405 -15.764 4.857 1.00 86.75 292 LEU A C 1
ATOM 2353 O O . LEU A 1 292 ? 24.655 -16.737 5.559 1.00 86.75 292 LEU A O 1
ATOM 2357 N N . LEU A 1 293 ? 23.168 -15.302 4.667 1.00 86.44 293 LEU A N 1
ATOM 2358 C CA . LEU A 1 293 ? 21.975 -15.930 5.239 1.00 86.44 293 LEU A CA 1
ATOM 2359 C C . LEU A 1 293 ? 21.661 -17.269 4.554 1.00 86.44 293 LEU A C 1
ATOM 2361 O O . LEU A 1 293 ? 21.454 -18.266 5.241 1.00 86.44 293 LEU A O 1
ATOM 2365 N N . GLU A 1 294 ? 21.755 -17.326 3.220 1.00 86.50 294 GLU A N 1
ATOM 2366 C CA . GLU A 1 294 ? 21.570 -18.558 2.436 1.00 86.50 294 GLU A CA 1
ATOM 2367 C C . GLU A 1 294 ? 22.595 -19.640 2.826 1.00 86.50 294 GLU A C 1
ATOM 2369 O O . GLU A 1 294 ? 22.230 -20.798 3.016 1.00 86.50 294 GLU A O 1
ATOM 2374 N N . HIS A 1 295 ? 23.869 -19.277 3.031 1.00 84.19 295 HIS A N 1
ATOM 2375 C CA . HIS A 1 295 ? 24.899 -20.219 3.499 1.00 84.19 295 HIS A CA 1
ATOM 2376 C C . HIS A 1 295 ? 24.613 -20.763 4.910 1.00 84.19 295 HIS A C 1
ATOM 2378 O O . HIS A 1 295 ? 25.094 -21.833 5.277 1.00 84.19 295 HIS A O 1
ATOM 2384 N N . LYS A 1 296 ? 23.841 -20.033 5.718 1.00 80.38 296 LYS A N 1
ATOM 2385 C CA . LYS A 1 296 ? 23.444 -20.444 7.070 1.00 80.38 296 LYS A CA 1
ATOM 2386 C C . LYS A 1 296 ? 22.083 -21.140 7.115 1.00 80.38 296 LYS A C 1
ATOM 2388 O O . LYS A 1 296 ? 21.582 -21.408 8.200 1.00 80.38 296 LYS A O 1
ATOM 2393 N N . GLY A 1 297 ? 21.513 -21.460 5.953 1.00 78.62 297 GLY A N 1
ATOM 2394 C CA . GLY A 1 297 ? 20.269 -22.219 5.841 1.00 78.62 297 GLY A CA 1
ATOM 2395 C C . GLY A 1 297 ? 19.002 -21.404 6.090 1.00 78.62 297 GLY A C 1
ATOM 2396 O O . GLY A 1 297 ? 17.936 -21.999 6.180 1.00 78.62 297 GLY A O 1
ATOM 2397 N N . VAL A 1 298 ? 19.098 -20.073 6.174 1.00 79.50 298 VAL A N 1
ATOM 2398 C CA . VAL A 1 298 ? 17.936 -19.189 6.326 1.00 79.50 298 VAL A CA 1
ATOM 2399 C C . VAL A 1 298 ? 17.502 -18.706 4.950 1.00 79.50 298 VAL A C 1
ATOM 2401 O O . VAL A 1 298 ? 18.259 -18.027 4.248 1.00 79.50 298 VAL A O 1
ATOM 2404 N N . ASN A 1 299 ? 16.273 -19.047 4.564 1.00 76.31 299 ASN A N 1
ATOM 2405 C CA . ASN A 1 299 ? 15.663 -18.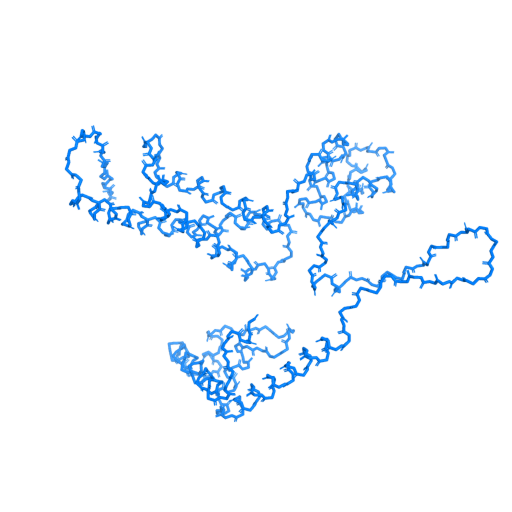523 3.346 1.00 76.31 299 ASN A CA 1
ATOM 2406 C C . ASN A 1 299 ? 15.005 -17.158 3.629 1.0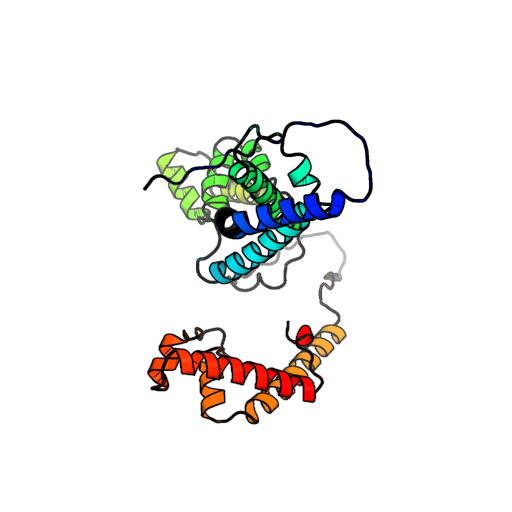0 76.31 299 ASN A C 1
ATOM 2408 O O . ASN A 1 299 ? 14.550 -16.890 4.736 1.00 76.31 299 ASN A O 1
ATOM 2412 N N . ILE A 1 300 ? 14.931 -16.287 2.621 1.00 66.94 300 ILE A N 1
ATOM 2413 C CA . ILE A 1 300 ? 14.297 -14.960 2.728 1.00 66.94 300 ILE A CA 1
ATOM 2414 C C . ILE A 1 300 ? 12.825 -15.077 3.141 1.00 66.94 300 ILE A C 1
ATOM 2416 O O . ILE A 1 300 ? 12.328 -14.215 3.857 1.00 66.94 300 ILE A O 1
ATOM 2420 N N . ASP A 1 301 ? 12.162 -16.161 2.744 1.00 66.69 301 ASP A N 1
ATOM 2421 C CA . ASP A 1 301 ? 10.767 -16.438 3.097 1.00 66.69 301 ASP A CA 1
ATOM 2422 C C . ASP A 1 301 ? 10.566 -16.708 4.602 1.00 66.69 301 ASP A C 1
ATOM 2424 O O . ASP A 1 301 ? 9.440 -16.678 5.078 1.00 66.69 301 ASP A O 1
ATOM 2428 N N . GLU A 1 302 ? 11.638 -16.963 5.365 1.00 63.84 302 GLU A N 1
ATOM 2429 C CA . GLU A 1 302 ? 11.583 -17.126 6.827 1.00 63.84 302 GLU A CA 1
ATOM 2430 C C . GLU A 1 302 ? 11.791 -15.810 7.595 1.00 63.84 302 GLU A C 1
ATOM 2432 O O . GLU A 1 302 ? 11.670 -15.790 8.819 1.00 63.84 302 GLU A O 1
ATOM 2437 N N . LEU A 1 303 ? 12.127 -14.724 6.888 1.00 61.41 303 LEU A N 1
ATOM 2438 C CA . LEU A 1 303 ? 12.359 -13.381 7.433 1.00 61.41 303 LEU A CA 1
ATOM 2439 C C . LEU A 1 303 ? 11.168 -12.423 7.215 1.00 61.41 303 LEU A C 1
ATOM 2441 O O . LEU A 1 303 ? 11.234 -11.288 7.689 1.00 61.41 303 LEU A O 1
ATOM 2445 N N . LEU A 1 304 ? 10.136 -12.848 6.473 1.00 49.09 304 LEU A N 1
ATOM 2446 C CA . LEU A 1 304 ? 8.938 -12.078 6.098 1.00 49.09 304 LEU A CA 1
ATOM 2447 C C . LEU A 1 304 ? 7.694 -12.588 6.831 1.00 49.09 304 LEU A C 1
ATOM 2449 O O . LEU A 1 304 ? 6.847 -11.731 7.163 1.00 49.09 304 LEU A O 1
#

pLDDT: mean 70.75, std 19.31, range [25.44, 94.38]

Nearest PDB structures (foldseek):
  6lts-assembly1_F  TM=3.310E-01  e=1.784E-04  Thermus thermophilus HB8
  5e18-assembly1_F  TM=3.470E-01  e=6.703E-04  Thermus thermophilus HB8
  5tjg-assembly1_F  TM=2.840E-01  e=2.241E-04  Thermus aquaticus
  6bzo-assembly1_F  TM=2.801E-01  e=8.255E-03  Mycobacterium tuberculosis
  2o8p-assembly1_A-2  TM=2.347E-01  e=8.137E+00  Cryptosporidium parvum

Secondary structure (DSSP, 8-state):
-----------------TTSSHHHHHHHHHHHHHHHHHHHHHHHHHHHHHHTTTS-SSTHHHHHHHHHHHHHHHHHHHHHHHHHHHHHT--SSS-HHHHHHHHHHHHHHHHHHHHH----HHHHHHHTHHHHHHHIIIIIIS---HHHHHHHHHHHH-----HHHHHHHHHHHH----S---TT---S--------PPP--S-S------------HHHHHHHHHHHHHHHHHHHHHHHTS-HHHHHHHHHHS-SSTTSPPPPHHHHHHHHTS-HHHHHHHHHHHHHHHHHHHHHTT--GGG--

Radius of gyration: 28.26 Å; Cα contacts (8 Å, |Δi|>4): 162; chains: 1; bounding box: 65×49×87 Å